Protein AF-A0A972I922-F1 (afdb_monomer)

pLDDT: mean 83.56, std 16.12, range [31.44, 97.81]

Structure (mmCIF, N/CA/C/O backbone):
data_AF-A0A972I922-F1
#
_entry.id   AF-A0A972I922-F1
#
loop_
_atom_site.group_PDB
_atom_site.id
_atom_site.type_symbol
_atom_site.label_atom_id
_atom_site.label_alt_id
_atom_site.label_comp_id
_atom_site.label_asym_id
_atom_site.label_entity_id
_atom_site.label_seq_id
_atom_site.pdbx_PDB_ins_code
_atom_site.Cartn_x
_atom_site.Cartn_y
_atom_site.Cartn_z
_atom_site.occupancy
_atom_site.B_iso_or_equiv
_atom_site.auth_seq_id
_atom_site.auth_comp_id
_atom_site.auth_asym_id
_atom_site.auth_atom_id
_atom_site.pdbx_PDB_model_num
ATOM 1 N N . MET A 1 1 ? -21.106 -51.913 -40.800 1.00 49.06 1 MET A N 1
ATOM 2 C CA . MET A 1 1 ? -20.457 -52.169 -39.498 1.00 49.06 1 MET A CA 1
ATOM 3 C C . MET A 1 1 ? -19.059 -51.584 -39.553 1.00 49.06 1 MET A C 1
ATOM 5 O O . MET A 1 1 ? -18.242 -52.205 -40.205 1.00 49.06 1 MET A O 1
ATOM 9 N N . THR A 1 2 ? -18.808 -50.426 -38.929 1.00 40.22 2 THR A N 1
ATOM 10 C CA . THR A 1 2 ? -17.513 -50.048 -38.319 1.00 40.22 2 THR A CA 1
ATOM 11 C C . THR A 1 2 ? -17.600 -48.638 -37.730 1.00 40.22 2 THR A C 1
ATOM 13 O O . THR A 1 2 ? -18.091 -47.699 -38.342 1.00 40.22 2 THR A O 1
ATOM 16 N N . ARG A 1 3 ? -17.179 -48.575 -36.470 1.00 46.72 3 ARG A N 1
ATOM 17 C CA . ARG A 1 3 ? -17.168 -47.480 -35.496 1.00 46.72 3 ARG A CA 1
ATOM 18 C C . ARG A 1 3 ? -16.481 -46.205 -36.012 1.00 46.72 3 ARG A C 1
ATOM 20 O O . ARG A 1 3 ? -15.362 -46.295 -36.503 1.00 46.72 3 ARG A O 1
ATOM 27 N N . VAL A 1 4 ? -17.068 -45.034 -35.754 1.00 37.31 4 VAL A N 1
ATOM 28 C CA . VAL A 1 4 ? -16.315 -43.772 -35.641 1.00 37.31 4 VAL A CA 1
ATOM 29 C C . VAL A 1 4 ? -16.629 -43.164 -34.279 1.00 37.31 4 VAL A C 1
ATOM 31 O O . VAL A 1 4 ? -17.780 -43.103 -33.852 1.00 37.31 4 VAL A O 1
ATOM 34 N N . TRP A 1 5 ? -15.558 -42.853 -33.564 1.00 42.41 5 TRP A N 1
ATOM 35 C CA . TRP A 1 5 ? -15.521 -42.490 -32.159 1.00 42.41 5 TRP A CA 1
ATOM 36 C C . TRP A 1 5 ? -16.123 -41.108 -31.886 1.00 42.41 5 TRP A C 1
ATOM 38 O O . TRP A 1 5 ? -15.845 -40.149 -32.603 1.00 42.41 5 TRP A O 1
ATOM 48 N N . LEU A 1 6 ? -16.879 -41.013 -30.787 1.00 43.22 6 LEU A N 1
ATOM 49 C CA . LEU A 1 6 ? -17.122 -39.759 -30.080 1.00 43.22 6 LEU A CA 1
ATOM 50 C C . LEU A 1 6 ? -15.776 -39.171 -29.636 1.00 43.22 6 LEU A C 1
ATOM 52 O O . LEU A 1 6 ? -15.062 -39.796 -28.855 1.00 43.22 6 LEU A O 1
ATOM 56 N N . LEU A 1 7 ? -15.482 -37.942 -30.050 1.00 39.81 7 LEU A N 1
ATOM 57 C CA . LEU A 1 7 ? -14.577 -37.064 -29.315 1.00 39.81 7 LEU A CA 1
ATOM 58 C C . LEU A 1 7 ? -15.396 -35.900 -28.768 1.00 39.81 7 LEU A C 1
ATOM 60 O O . LEU A 1 7 ? -15.641 -34.889 -29.420 1.00 39.81 7 LEU A O 1
ATOM 64 N N . LEU A 1 8 ? -15.848 -36.120 -27.538 1.00 40.97 8 LEU A N 1
ATOM 65 C CA . LEU A 1 8 ? -16.353 -35.119 -26.620 1.00 40.97 8 LEU A CA 1
ATOM 66 C C . LEU A 1 8 ? -15.170 -34.209 -26.245 1.00 40.97 8 LEU A C 1
ATOM 68 O O . LEU A 1 8 ? -14.417 -34.510 -25.322 1.00 40.97 8 LEU A O 1
ATOM 72 N N . ALA A 1 9 ? -14.964 -33.118 -26.982 1.00 42.00 9 ALA A N 1
ATOM 73 C CA . ALA A 1 9 ? -14.062 -32.060 -26.542 1.00 42.00 9 ALA A CA 1
ATOM 74 C C . ALA A 1 9 ? -14.765 -31.275 -25.427 1.00 42.00 9 ALA A C 1
ATOM 76 O O . ALA A 1 9 ? -15.485 -30.305 -25.661 1.00 42.00 9 ALA A O 1
ATOM 77 N N . LEU A 1 10 ? -14.592 -31.769 -24.202 1.00 39.22 10 LEU A N 1
ATOM 78 C CA . LEU A 1 10 ? -14.951 -31.105 -22.961 1.00 39.22 10 LEU A CA 1
ATOM 79 C C . LEU A 1 10 ? -14.126 -29.812 -22.860 1.00 39.22 10 LEU A C 1
ATOM 81 O O . LEU A 1 10 ? -12.988 -29.812 -22.395 1.00 39.22 10 LEU A O 1
ATOM 85 N N . LEU A 1 11 ? -14.692 -28.704 -23.334 1.00 39.66 11 LEU A N 1
ATOM 86 C CA . LEU A 1 11 ? -14.171 -27.357 -23.121 1.00 39.66 11 LEU A CA 1
ATOM 87 C C . LEU A 1 11 ? -14.430 -26.989 -21.653 1.00 39.66 11 LEU A C 1
ATOM 89 O O . LEU A 1 11 ? -15.368 -26.267 -21.320 1.00 39.66 11 LEU A O 1
ATOM 93 N N . VAL A 1 12 ? -13.610 -27.534 -20.752 1.00 39.25 12 VAL A N 1
ATOM 94 C CA . VAL A 1 12 ? -13.481 -27.012 -19.390 1.00 39.25 12 VAL A CA 1
ATOM 95 C C . VAL A 1 12 ? -12.816 -25.655 -19.541 1.00 39.25 12 VAL A C 1
ATOM 97 O O . VAL A 1 12 ? -11.594 -25.535 -19.598 1.00 39.25 12 VAL A O 1
ATOM 100 N N . SER A 1 13 ? -13.642 -24.622 -19.688 1.00 39.22 13 SER A N 1
ATOM 101 C CA . SER A 1 13 ? -13.200 -23.253 -19.493 1.00 39.22 13 SER A CA 1
ATOM 102 C C . SER A 1 13 ? -12.681 -23.179 -18.061 1.00 39.22 13 SER A C 1
ATOM 104 O O . SER A 1 13 ? -13.458 -23.188 -17.105 1.00 39.22 13 SER A O 1
ATOM 106 N N . LEU A 1 14 ? -11.355 -23.186 -17.905 1.00 35.78 14 LEU A N 1
ATOM 107 C CA . LEU A 1 14 ? -10.719 -22.733 -16.682 1.00 35.78 14 LEU A CA 1
ATOM 108 C C . LEU A 1 14 ? -11.074 -21.253 -16.549 1.00 35.78 14 LEU A C 1
ATOM 110 O O . LEU A 1 14 ? -10.328 -20.378 -16.988 1.00 35.78 14 LEU A O 1
ATOM 114 N N . PHE A 1 15 ? -12.209 -20.965 -15.917 1.00 32.91 15 PHE A N 1
ATOM 115 C CA . PHE A 1 15 ? -12.320 -19.743 -15.149 1.00 32.91 15 PHE A CA 1
ATOM 116 C C . PHE A 1 15 ? -11.207 -19.830 -14.111 1.00 32.91 15 PHE A C 1
ATOM 118 O O . PHE A 1 15 ? -11.349 -20.468 -13.070 1.00 32.91 15 PHE A O 1
ATOM 125 N N . ARG A 1 16 ? -10.054 -19.231 -14.426 1.00 32.38 16 ARG A N 1
ATOM 126 C CA . ARG A 1 16 ? -9.138 -18.773 -13.393 1.00 32.38 16 ARG A CA 1
ATOM 127 C C . ARG A 1 16 ? -9.968 -17.808 -12.563 1.00 32.38 16 ARG A C 1
ATOM 129 O O . ARG A 1 16 ? -10.152 -16.659 -12.952 1.00 32.38 16 ARG A O 1
ATOM 136 N N . THR A 1 17 ? -10.529 -18.300 -11.464 1.00 31.44 17 THR A N 1
ATOM 137 C CA . THR A 1 17 ? -10.954 -17.447 -10.368 1.00 31.44 17 THR A CA 1
ATOM 138 C C . THR A 1 17 ? -9.732 -16.616 -10.033 1.00 31.44 17 THR A C 1
ATOM 140 O O . THR A 1 17 ? -8.747 -17.143 -9.507 1.00 31.44 17 THR A O 1
ATOM 143 N N . ALA A 1 18 ? -9.760 -15.339 -10.425 1.00 39.50 18 ALA A N 1
ATOM 144 C CA . ALA A 1 18 ? -8.885 -14.351 -9.827 1.00 39.50 18 ALA A CA 1
ATOM 145 C C . ALA A 1 18 ? -8.9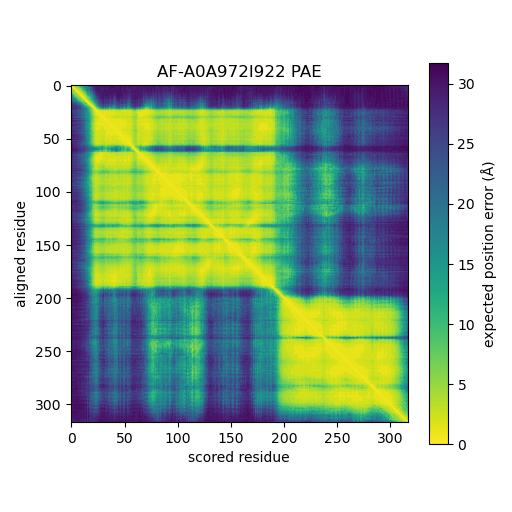61 -14.582 -8.311 1.00 39.50 18 ALA A C 1
ATOM 147 O O . ALA A 1 18 ? -10.062 -14.874 -7.819 1.00 39.50 18 ALA A O 1
ATOM 148 N N . PRO A 1 19 ? -7.828 -14.564 -7.586 1.00 38.09 19 PRO A N 1
ATOM 149 C CA . PRO A 1 19 ? -7.887 -14.666 -6.138 1.00 38.09 19 PRO A CA 1
ATOM 150 C C . PRO A 1 19 ? -8.916 -13.639 -5.685 1.00 38.09 19 PRO A C 1
ATOM 152 O O . PRO A 1 19 ? -8.829 -12.481 -6.094 1.00 38.09 19 PRO A O 1
ATOM 155 N N . ALA A 1 20 ? -9.943 -14.102 -4.966 1.00 39.78 20 ALA A N 1
ATOM 156 C CA . ALA A 1 20 ? -10.938 -13.215 -4.401 1.00 39.78 20 ALA A CA 1
ATOM 157 C C . ALA A 1 20 ? -10.150 -12.124 -3.676 1.00 39.78 20 ALA A C 1
ATOM 159 O O . ALA A 1 20 ? -9.397 -12.430 -2.747 1.00 39.78 20 ALA A O 1
ATOM 160 N N . GLU A 1 21 ? -10.247 -10.882 -4.167 1.00 52.59 21 GLU A N 1
ATOM 161 C CA . GLU A 1 21 ? -9.788 -9.722 -3.413 1.00 52.59 21 GLU A CA 1
ATOM 162 C C . GLU A 1 21 ? -10.305 -9.895 -1.987 1.00 52.59 21 GLU A C 1
ATOM 164 O O . GLU A 1 21 ? -11.378 -10.474 -1.791 1.00 52.59 21 GLU A O 1
ATOM 169 N N . ALA A 1 22 ? -9.545 -9.449 -0.990 1.00 54.22 22 ALA A N 1
ATOM 170 C CA . ALA A 1 22 ? -10.008 -9.451 0.388 1.00 54.22 22 ALA A CA 1
ATOM 171 C C . ALA A 1 22 ? -11.247 -8.540 0.495 1.00 54.22 22 ALA A C 1
ATOM 173 O O . ALA A 1 22 ? -11.158 -7.366 0.828 1.00 54.22 22 ALA A O 1
ATOM 174 N N . GLN A 1 23 ? -12.410 -9.070 0.131 1.00 67.25 23 GLN A N 1
ATOM 175 C CA . GLN A 1 23 ? -13.675 -8.370 0.096 1.00 67.25 23 GLN A CA 1
ATOM 176 C C . GLN A 1 23 ? -14.274 -8.536 1.477 1.00 67.25 23 GLN A C 1
ATOM 178 O O . GLN A 1 23 ? -14.848 -9.574 1.811 1.00 67.25 23 GLN A O 1
ATOM 183 N N . HIS A 1 24 ? -14.104 -7.510 2.305 1.00 84.25 24 HIS A N 1
ATOM 184 C CA . HIS A 1 24 ? -14.785 -7.478 3.587 1.00 84.25 24 HIS A CA 1
ATOM 185 C C . HIS A 1 24 ? -16.264 -7.194 3.354 1.00 84.25 24 HIS A C 1
ATOM 187 O O . HIS A 1 24 ? -16.622 -6.228 2.676 1.00 84.25 24 HIS A O 1
ATOM 193 N N . ILE A 1 25 ? -17.125 -8.028 3.931 1.00 87.75 25 ILE A N 1
ATOM 194 C CA . ILE A 1 25 ? -18.570 -7.828 3.890 1.00 87.75 25 ILE A CA 1
ATOM 195 C C . ILE A 1 25 ? -19.018 -7.330 5.254 1.00 87.75 25 ILE A C 1
ATOM 197 O O . ILE A 1 25 ? -18.876 -8.015 6.265 1.00 87.75 25 ILE A O 1
ATOM 201 N N . HIS A 1 26 ? -19.609 -6.148 5.262 1.00 89.81 26 HIS A N 1
ATOM 202 C CA . HIS A 1 26 ? -20.305 -5.610 6.411 1.00 89.81 26 HIS A CA 1
ATOM 203 C C . HIS A 1 26 ? -21.798 -5.938 6.303 1.00 89.81 26 HIS A C 1
ATOM 205 O O . HIS A 1 26 ? -22.413 -5.732 5.256 1.00 89.81 26 HIS A O 1
ATOM 211 N N . VAL A 1 27 ? -22.380 -6.472 7.374 1.00 90.94 27 VAL A N 1
ATOM 212 C CA . VAL A 1 27 ? -23.823 -6.708 7.464 1.00 90.94 27 VAL A CA 1
ATOM 213 C C . VAL A 1 27 ? -24.424 -5.535 8.219 1.00 90.94 27 VAL A C 1
ATOM 215 O O . VAL A 1 27 ? -24.086 -5.347 9.380 1.00 90.94 27 VAL A O 1
ATOM 218 N N . VAL A 1 28 ? -25.294 -4.776 7.555 1.00 91.50 28 VAL A N 1
ATOM 219 C CA . VAL A 1 28 ? -25.899 -3.562 8.114 1.00 91.50 28 VAL A CA 1
ATOM 220 C C . VAL A 1 28 ? -26.679 -3.902 9.382 1.00 91.50 28 VAL A C 1
ATOM 222 O O . VAL A 1 28 ? -27.559 -4.768 9.371 1.00 91.50 28 VAL A O 1
ATOM 225 N N . GLU A 1 29 ? -26.380 -3.203 10.466 1.00 91.88 29 GLU A N 1
ATOM 226 C CA . GLU A 1 29 ? -27.036 -3.316 11.762 1.00 91.88 29 GLU A CA 1
ATOM 227 C C . GLU A 1 29 ? -28.205 -2.314 11.900 1.00 91.88 29 GLU A C 1
ATOM 229 O O . GLU A 1 29 ? -28.301 -1.322 11.164 1.00 91.88 29 GLU A O 1
ATOM 234 N N . PRO A 1 30 ? -29.150 -2.550 12.832 1.00 93.50 30 PRO A N 1
ATOM 235 C CA . PRO A 1 30 ? -30.224 -1.603 13.116 1.00 93.50 30 PRO A CA 1
ATOM 236 C C . PRO A 1 30 ? -29.708 -0.196 13.453 1.00 93.50 30 PRO A C 1
ATOM 238 O O . PRO A 1 30 ? -28.957 -0.007 14.403 1.00 93.50 30 PRO A O 1
ATOM 241 N N . GLY A 1 31 ? -30.174 0.805 12.700 1.00 91.38 31 GLY A N 1
ATOM 242 C CA . GLY A 1 31 ? -29.844 2.219 12.924 1.00 91.38 31 GLY A CA 1
ATOM 243 C C . GLY A 1 31 ? -28.626 2.736 12.154 1.00 91.38 31 GLY A C 1
ATOM 244 O O . GLY A 1 31 ? -28.361 3.938 12.193 1.00 91.38 31 GLY A O 1
ATOM 245 N N . GLU A 1 32 ? -27.915 1.882 11.418 1.00 93.69 32 GLU A N 1
ATOM 246 C CA . GLU A 1 32 ? -26.791 2.318 10.596 1.00 93.69 32 GLU A CA 1
ATOM 247 C C . GLU A 1 32 ? -27.221 3.049 9.315 1.00 93.69 32 GLU A C 1
ATOM 249 O O . GLU A 1 32 ? -28.279 2.819 8.727 1.00 93.69 32 GLU A O 1
ATOM 254 N N . THR A 1 33 ? -26.345 3.942 8.859 1.00 93.00 33 THR A N 1
ATOM 255 C CA . THR A 1 33 ? -26.442 4.670 7.591 1.00 93.00 33 THR A CA 1
ATOM 256 C C . THR A 1 33 ? -25.153 4.470 6.795 1.00 93.00 33 THR A C 1
ATOM 258 O O . THR A 1 33 ? -24.116 4.130 7.362 1.00 93.00 33 THR A O 1
ATOM 261 N N . LEU A 1 34 ? -25.160 4.738 5.484 1.00 92.75 34 LEU A N 1
ATOM 262 C CA . LEU A 1 34 ? -23.914 4.695 4.706 1.00 92.75 34 LEU A CA 1
ATOM 263 C C . LEU A 1 34 ? -22.864 5.673 5.256 1.00 92.75 34 LEU A C 1
ATOM 265 O O . LEU A 1 34 ? -21.684 5.339 5.263 1.00 92.75 34 LEU A O 1
ATOM 269 N N . ALA A 1 35 ? -23.281 6.841 5.755 1.00 93.44 35 ALA A N 1
ATOM 270 C CA . ALA A 1 35 ? -22.402 7.805 6.414 1.00 93.44 35 ALA A CA 1
ATOM 271 C C . ALA A 1 35 ? -21.772 7.251 7.700 1.00 93.44 35 ALA A C 1
ATOM 273 O O . ALA A 1 35 ? -20.568 7.411 7.894 1.00 93.44 35 ALA A O 1
ATOM 274 N N . SER A 1 36 ? -22.543 6.581 8.565 1.00 95.19 36 SER A N 1
ATOM 275 C CA . SER A 1 36 ? -21.997 5.995 9.799 1.00 95.19 36 SER A CA 1
ATOM 276 C C . SER A 1 36 ? -21.076 4.811 9.508 1.00 95.19 36 SER A C 1
ATOM 278 O O . SER A 1 36 ? -20.024 4.697 10.127 1.00 95.19 36 SER A O 1
ATOM 280 N N . ILE A 1 37 ? -21.403 3.984 8.513 1.00 95.06 37 ILE A N 1
ATOM 281 C CA . ILE A 1 37 ? -20.546 2.875 8.067 1.00 95.06 37 ILE A CA 1
ATOM 282 C C . ILE A 1 37 ? -19.262 3.418 7.418 1.00 95.06 37 ILE A C 1
ATOM 284 O O . ILE A 1 37 ? -18.167 2.921 7.671 1.00 95.06 37 ILE A O 1
ATOM 288 N N . ALA A 1 38 ? -19.356 4.486 6.625 1.00 95.06 38 ALA A N 1
ATOM 289 C CA . ALA A 1 38 ? -18.193 5.164 6.059 1.00 95.06 38 ALA A CA 1
ATOM 290 C C . ALA A 1 38 ? -17.306 5.803 7.142 1.00 95.06 38 ALA A C 1
ATOM 292 O O . ALA A 1 38 ? -16.080 5.714 7.066 1.00 95.06 38 ALA A O 1
ATOM 293 N N . GLN A 1 39 ? -17.912 6.403 8.169 1.00 95.31 39 GLN A N 1
ATOM 294 C CA . GLN A 1 39 ? -17.203 6.902 9.345 1.00 95.31 39 GLN A CA 1
ATOM 295 C C . GLN A 1 39 ? -16.480 5.763 10.076 1.00 95.31 39 GLN A C 1
ATOM 297 O O . GLN A 1 39 ? -15.297 5.907 10.383 1.00 95.31 39 GLN A O 1
ATOM 302 N N . LEU A 1 40 ? -17.158 4.633 10.293 1.00 94.06 40 LEU A N 1
ATOM 303 C CA . LEU A 1 40 ? -16.601 3.444 10.934 1.00 94.06 40 LEU A CA 1
ATOM 304 C C . LEU A 1 40 ? -15.378 2.925 10.169 1.00 94.06 40 LEU A C 1
ATOM 306 O O . LEU A 1 40 ? -14.282 2.845 10.721 1.00 94.06 40 LEU A O 1
ATOM 310 N N . TYR A 1 41 ? -15.535 2.614 8.880 1.00 93.75 41 TYR A N 1
ATOM 311 C CA . TYR A 1 41 ? -14.472 1.968 8.111 1.00 93.75 41 TYR A CA 1
ATOM 312 C C . TYR A 1 41 ? -13.387 2.918 7.631 1.00 93.75 41 TYR A C 1
ATOM 314 O O . TYR A 1 41 ? -12.237 2.504 7.565 1.00 93.75 41 TYR A O 1
ATOM 322 N N . PHE A 1 42 ? -13.703 4.172 7.310 1.00 92.25 42 PHE A N 1
ATOM 323 C CA . PHE A 1 42 ? -12.764 5.082 6.643 1.00 92.25 42 PHE A CA 1
ATOM 324 C C . PHE A 1 42 ? -12.461 6.361 7.422 1.00 92.25 42 PHE A C 1
ATOM 326 O O . PHE A 1 42 ? -11.684 7.187 6.937 1.00 92.25 42 PHE A O 1
ATOM 333 N N . GLY A 1 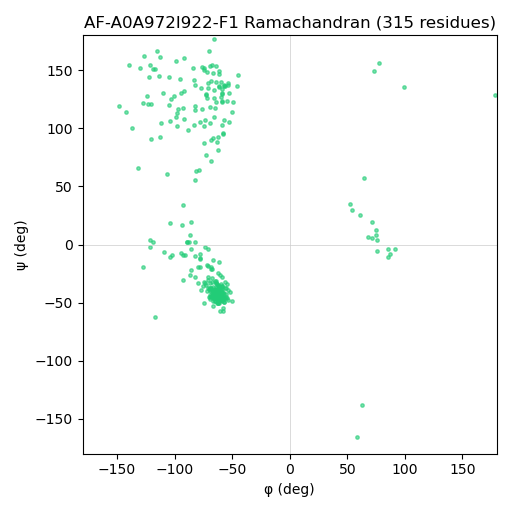43 ? -13.089 6.558 8.584 1.00 93.56 43 GLY A N 1
ATOM 334 C CA . GLY A 1 43 ? -12.902 7.745 9.417 1.00 93.56 43 GLY A CA 1
ATOM 335 C C . GLY A 1 43 ? -13.515 9.023 8.838 1.00 93.56 43 GLY A C 1
ATOM 336 O O . GLY A 1 43 ? -13.302 10.095 9.396 1.00 93.56 43 GLY A O 1
ATOM 337 N N . ASP A 1 44 ? -14.243 8.929 7.722 1.00 92.12 44 ASP A N 1
ATOM 338 C CA . ASP A 1 44 ? -14.803 10.074 7.005 1.00 92.12 44 ASP A CA 1
ATOM 339 C C . ASP A 1 44 ? -16.195 9.713 6.457 1.00 92.12 44 ASP A C 1
ATOM 341 O O . ASP A 1 44 ? -16.301 8.872 5.555 1.00 92.12 44 ASP A O 1
ATOM 345 N N . PRO A 1 45 ? -17.270 10.357 6.951 1.00 93.12 45 PRO A N 1
ATOM 346 C CA . PRO A 1 45 ? -18.631 10.032 6.551 1.00 93.12 45 PRO A CA 1
ATOM 347 C C . PRO A 1 45 ? -18.887 10.400 5.087 1.00 93.12 45 PRO A C 1
ATOM 349 O O . PRO A 1 45 ? -19.750 9.808 4.447 1.00 93.12 45 PRO A O 1
ATOM 352 N N . LYS A 1 46 ? -18.097 11.312 4.497 1.00 90.94 46 LYS A N 1
ATOM 353 C CA . LYS A 1 46 ? -18.219 11.694 3.081 1.00 90.94 46 LYS A CA 1
ATOM 354 C C . LYS A 1 46 ? -17.844 10.554 2.133 1.00 90.94 46 LYS A C 1
ATOM 356 O O . LYS A 1 46 ? -18.175 10.619 0.947 1.00 90.94 46 LYS A O 1
ATOM 361 N N . LYS A 1 47 ? -17.203 9.487 2.634 1.00 91.81 47 LYS A N 1
ATOM 362 C CA . LYS A 1 47 ? -16.937 8.269 1.855 1.00 91.81 47 LYS A CA 1
ATOM 363 C C . LYS A 1 47 ? -18.196 7.424 1.623 1.00 91.81 47 LYS A C 1
ATOM 365 O O . LYS A 1 47 ? -18.120 6.452 0.879 1.00 91.81 47 LYS A O 1
ATOM 370 N N . GLU A 1 48 ? -19.367 7.804 2.141 1.00 91.38 48 GLU A N 1
ATOM 371 C CA . GLU A 1 48 ? -20.627 7.093 1.871 1.00 91.38 48 GLU A CA 1
ATOM 372 C C . GLU A 1 48 ? -20.939 6.937 0.377 1.00 91.38 48 GLU A C 1
ATOM 374 O O . GLU A 1 48 ? -21.448 5.907 -0.063 1.00 91.38 48 GLU A O 1
ATOM 379 N N . ARG A 1 49 ? -20.566 7.931 -0.439 1.00 87.62 49 ARG A N 1
ATOM 380 C CA . ARG A 1 49 ? -20.758 7.883 -1.889 1.00 87.62 49 ARG A CA 1
ATOM 381 C C . ARG A 1 49 ? -19.938 6.765 -2.525 1.00 87.62 49 ARG A C 1
ATOM 383 O O . ARG A 1 49 ? -20.372 6.176 -3.508 1.00 87.62 49 ARG A O 1
ATOM 390 N N . ALA A 1 50 ? -18.763 6.478 -1.971 1.00 87.50 50 ALA A N 1
ATOM 391 C CA . ALA A 1 50 ? -17.928 5.371 -2.407 1.00 87.50 50 ALA A CA 1
ATOM 392 C C . ALA A 1 50 ? -18.633 4.036 -2.185 1.00 87.50 50 ALA A C 1
ATOM 394 O O . ALA A 1 50 ? -18.749 3.260 -3.125 1.00 87.50 50 ALA A O 1
ATOM 395 N N . LEU A 1 51 ? -19.147 3.826 -0.969 1.00 90.25 51 LEU A N 1
ATOM 396 C CA . LEU A 1 51 ? -19.890 2.621 -0.608 1.00 90.25 51 LEU A CA 1
ATOM 397 C C . LEU A 1 51 ? -21.111 2.443 -1.503 1.00 90.25 51 LEU A C 1
ATOM 399 O O . LEU A 1 51 ? -21.345 1.350 -2.008 1.00 90.25 51 LEU A O 1
ATOM 403 N N . ARG A 1 52 ? -21.846 3.531 -1.749 1.00 89.81 52 ARG A N 1
ATOM 404 C CA . ARG A 1 52 ? -23.020 3.534 -2.621 1.00 89.81 52 ARG A CA 1
ATOM 405 C C . ARG A 1 52 ? -22.692 3.046 -4.034 1.00 89.81 52 ARG A C 1
ATOM 407 O O . ARG A 1 52 ? -23.386 2.182 -4.557 1.00 89.81 52 ARG A O 1
ATOM 414 N N . LEU A 1 53 ? -21.641 3.605 -4.636 1.00 86.06 53 LEU A N 1
ATOM 415 C CA . LEU A 1 53 ? -21.226 3.279 -6.002 1.00 86.06 53 LEU A CA 1
ATOM 416 C C . LEU A 1 53 ? -20.708 1.846 -6.122 1.00 86.06 53 LEU A C 1
ATOM 418 O O . LEU A 1 53 ? -21.100 1.149 -7.052 1.00 86.06 53 LEU A O 1
ATOM 422 N N . GLU A 1 54 ? -19.874 1.411 -5.178 1.00 85.50 54 GLU A N 1
ATOM 423 C CA . GLU A 1 54 ? -19.291 0.067 -5.198 1.00 85.50 54 GLU A CA 1
ATOM 424 C C . GLU A 1 54 ? -20.363 -1.017 -5.062 1.00 85.50 54 GLU A C 1
ATOM 426 O O . GLU A 1 54 ? -20.364 -2.010 -5.780 1.00 85.50 54 GLU A O 1
ATOM 431 N N . ASN A 1 55 ? -21.340 -0.771 -4.188 1.00 87.06 55 ASN A N 1
ATOM 432 C CA . ASN A 1 55 ? -22.445 -1.689 -3.929 1.00 87.06 55 ASN A CA 1
ATOM 433 C C . ASN A 1 55 ? -23.626 -1.500 -4.890 1.00 87.06 55 ASN A C 1
ATOM 435 O O . ASN A 1 55 ? -24.685 -2.083 -4.672 1.00 87.06 55 ASN A O 1
ATOM 439 N N . GLN A 1 56 ? -23.469 -0.670 -5.930 1.00 85.62 56 GLN A N 1
ATOM 440 C CA . GLN A 1 56 ? -24.490 -0.401 -6.952 1.00 85.62 56 GLN A CA 1
ATOM 441 C C . GLN A 1 56 ? -25.851 0.017 -6.364 1.00 85.62 56 GLN A C 1
ATOM 443 O O . GLN A 1 56 ? -26.913 -0.289 -6.907 1.00 85.62 56 GLN A O 1
ATOM 448 N N . ILE A 1 57 ? -25.825 0.745 -5.248 1.00 84.31 57 ILE A N 1
ATOM 449 C CA . ILE A 1 57 ? -27.028 1.232 -4.575 1.00 84.31 57 ILE A CA 1
ATOM 450 C C . ILE A 1 57 ? -27.530 2.456 -5.353 1.00 84.31 57 ILE A C 1
ATOM 452 O O . ILE A 1 57 ? -26.923 3.527 -5.323 1.00 84.31 57 ILE A O 1
ATOM 456 N N . GLY A 1 58 ? -28.608 2.284 -6.118 1.00 71.81 58 GLY A N 1
ATOM 457 C CA . GLY A 1 58 ? -29.173 3.338 -6.964 1.00 71.81 58 GLY A CA 1
ATOM 458 C C . GLY A 1 58 ? -29.976 4.390 -6.190 1.00 71.81 58 GLY A C 1
ATOM 459 O O . GLY A 1 58 ? -30.582 4.081 -5.175 1.00 71.81 58 GLY A O 1
ATOM 460 N N . GLY A 1 59 ? -30.037 5.618 -6.718 1.00 61.75 59 GLY A N 1
ATOM 461 C CA . GLY A 1 59 ? -30.905 6.697 -6.221 1.00 61.75 59 GLY A CA 1
ATOM 462 C C . GLY A 1 59 ? -30.418 7.399 -4.946 1.00 61.75 59 GLY A C 1
ATOM 463 O O . GLY A 1 59 ? -29.652 6.849 -4.159 1.00 61.75 59 GLY A O 1
ATOM 464 N N . ASP A 1 60 ? -30.863 8.640 -4.736 1.00 59.19 60 ASP A N 1
ATOM 465 C CA . ASP A 1 60 ? -30.603 9.381 -3.489 1.00 59.19 60 ASP A CA 1
ATOM 466 C C . ASP A 1 60 ? -31.519 8.930 -2.332 1.00 59.19 60 ASP A C 1
ATOM 468 O O . ASP A 1 60 ? -31.262 9.256 -1.176 1.00 59.19 60 ASP A O 1
ATOM 472 N N . GLU A 1 61 ? -32.559 8.142 -2.631 1.00 55.88 61 GLU A N 1
ATOM 473 C CA . GLU A 1 61 ? -33.602 7.739 -1.676 1.00 55.88 61 GLU A CA 1
ATOM 474 C C . GLU A 1 61 ? -33.486 6.292 -1.172 1.00 55.88 61 GLU A C 1
ATOM 476 O O . GLU A 1 61 ? -34.175 5.926 -0.216 1.00 55.88 61 GLU A O 1
ATOM 481 N N . VAL A 1 62 ? -32.625 5.454 -1.765 1.00 63.31 62 VAL A N 1
ATOM 482 C CA . VAL A 1 62 ? -32.470 4.066 -1.303 1.00 63.31 62 VAL A CA 1
ATOM 483 C C . VAL A 1 62 ? -31.688 4.058 0.005 1.00 63.31 62 VAL A C 1
ATOM 485 O O . VAL A 1 62 ? -30.466 4.203 0.043 1.00 63.31 62 VAL A O 1
ATOM 488 N N . ARG A 1 63 ? -32.424 3.885 1.105 1.00 74.81 63 ARG A N 1
ATOM 489 C CA . ARG A 1 63 ? -31.853 3.639 2.428 1.00 74.81 63 ARG A CA 1
ATOM 490 C C . ARG A 1 63 ? -31.390 2.191 2.512 1.00 74.81 63 ARG A C 1
ATOM 492 O O . ARG A 1 63 ? -32.118 1.276 2.129 1.00 74.81 63 ARG A O 1
ATOM 499 N N . ILE A 1 64 ? -30.192 1.989 3.048 1.00 86.75 64 ILE A N 1
ATOM 500 C CA . ILE A 1 64 ? -29.756 0.658 3.469 1.00 86.75 64 ILE A CA 1
ATOM 501 C C . ILE A 1 64 ? -30.698 0.141 4.560 1.00 86.75 64 ILE A C 1
ATOM 503 O O . ILE A 1 64 ? -31.235 0.923 5.348 1.00 86.75 64 ILE A O 1
ATOM 507 N N . VAL A 1 65 ? -30.916 -1.171 4.588 1.00 88.62 65 VAL A N 1
ATOM 508 C CA . VAL A 1 65 ? -31.763 -1.824 5.592 1.00 88.62 65 VAL A CA 1
ATOM 509 C C . VAL A 1 65 ? -30.942 -2.813 6.411 1.00 88.62 65 VAL A C 1
ATOM 511 O O . VAL A 1 65 ? -29.987 -3.382 5.873 1.00 88.62 65 VAL A O 1
ATOM 514 N N . PRO A 1 66 ? -31.305 -3.058 7.682 1.00 91.19 66 PRO A N 1
ATOM 515 C CA . PRO A 1 66 ? -30.636 -4.066 8.493 1.00 91.19 66 PRO A CA 1
ATOM 516 C C . PRO A 1 66 ? -30.614 -5.433 7.800 1.00 91.19 66 PRO A C 1
ATOM 518 O O . PRO A 1 66 ? -31.593 -5.839 7.173 1.00 91.19 66 PRO A O 1
ATOM 521 N N . GLY A 1 67 ? -29.486 -6.133 7.889 1.00 86.69 67 GLY A N 1
ATOM 522 C CA . GLY A 1 67 ? -29.231 -7.402 7.206 1.00 86.69 67 GLY A CA 1
ATOM 523 C C . GLY A 1 67 ? -28.707 -7.269 5.771 1.00 86.69 67 GLY A C 1
ATOM 524 O O . GLY A 1 67 ? -28.241 -8.262 5.208 1.00 86.69 67 GLY A O 1
ATOM 525 N N . MET A 1 68 ? -28.726 -6.070 5.172 1.00 88.56 68 MET A N 1
ATOM 526 C CA . MET A 1 68 ? -28.097 -5.832 3.869 1.00 88.56 68 MET A CA 1
ATOM 527 C C . MET A 1 68 ? -26.588 -6.094 3.957 1.00 88.56 68 MET A C 1
ATOM 529 O O . MET A 1 68 ? -25.929 -5.686 4.908 1.00 88.56 68 MET A O 1
ATOM 533 N N . ARG A 1 69 ? -26.033 -6.781 2.957 1.00 88.56 69 A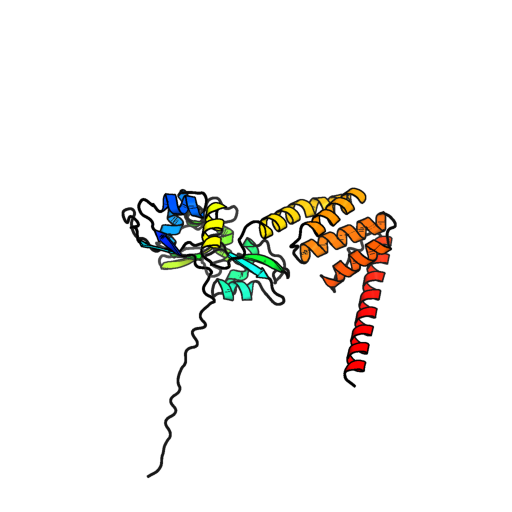RG A N 1
ATOM 534 C CA . ARG A 1 69 ? -24.603 -7.102 2.880 1.00 88.56 69 ARG A CA 1
ATOM 535 C C . ARG A 1 69 ? -23.916 -6.083 1.986 1.00 88.56 69 ARG A C 1
ATOM 537 O O . ARG A 1 69 ? -24.180 -6.055 0.789 1.00 88.56 69 ARG A O 1
ATOM 544 N N . LEU A 1 70 ? -23.050 -5.267 2.571 1.00 89.62 70 LEU A N 1
ATOM 545 C CA . LEU A 1 70 ? -22.259 -4.269 1.867 1.00 89.62 70 LEU A CA 1
ATOM 546 C C . LEU A 1 70 ? -20.827 -4.767 1.709 1.00 89.62 70 LEU A C 1
ATOM 548 O O . LEU A 1 70 ? -20.160 -5.083 2.693 1.00 89.62 70 LEU A O 1
ATOM 552 N N . GLN A 1 71 ? -20.340 -4.801 0.477 1.00 89.06 71 GLN A N 1
ATOM 553 C CA . GLN A 1 71 ? -18.917 -4.866 0.191 1.00 89.06 71 GLN A CA 1
ATOM 554 C C . GLN A 1 71 ? -18.266 -3.568 0.659 1.00 89.06 71 GLN A C 1
ATOM 556 O O . GLN A 1 71 ? -18.685 -2.466 0.289 1.00 89.06 71 GLN A O 1
ATOM 561 N N . ILE A 1 72 ? -17.238 -3.703 1.484 1.00 90.69 72 ILE A N 1
ATOM 562 C CA . ILE A 1 72 ? -16.409 -2.590 1.917 1.00 90.69 72 ILE A CA 1
ATOM 563 C C . ILE A 1 72 ? -15.164 -2.593 1.029 1.00 90.69 72 ILE A C 1
ATOM 565 O O . ILE A 1 72 ? -14.287 -3.428 1.240 1.00 90.69 72 ILE A O 1
ATOM 569 N N . PRO A 1 73 ? -15.072 -1.707 0.022 1.00 88.75 73 PRO A N 1
ATOM 570 C CA . PRO A 1 73 ? -13.846 -1.525 -0.742 1.00 88.75 73 PRO A CA 1
ATOM 571 C C . PRO A 1 73 ? -12.806 -0.809 0.116 1.00 88.75 73 PRO A C 1
ATOM 573 O O . PRO A 1 73 ? -13.059 0.279 0.634 1.00 88.75 73 PRO A O 1
ATOM 576 N N . PHE A 1 74 ? -11.619 -1.386 0.236 1.00 88.94 74 PHE A N 1
ATOM 577 C CA . PHE A 1 74 ? -10.477 -0.739 0.869 1.00 88.94 74 PHE A CA 1
ATOM 578 C C . PHE A 1 74 ? -9.203 -1.037 0.087 1.00 88.94 74 PHE A C 1
ATOM 580 O O . PHE A 1 74 ? -9.136 -2.021 -0.649 1.00 88.94 74 PHE A O 1
ATOM 587 N N . VAL A 1 75 ? -8.220 -0.142 0.201 1.00 88.31 75 VAL A N 1
ATOM 588 C CA . VAL A 1 75 ? -6.870 -0.386 -0.325 1.00 88.31 75 VAL A CA 1
ATOM 589 C C . VAL A 1 75 ? -6.347 -1.682 0.302 1.00 88.31 75 VAL A C 1
ATOM 591 O O . VAL A 1 75 ? -6.608 -1.978 1.461 1.00 88.31 75 VAL A O 1
ATOM 594 N N . THR A 1 76 ? -5.726 -2.532 -0.506 1.00 84.56 76 THR A N 1
ATOM 595 C CA . THR A 1 76 ? -5.112 -3.769 -0.020 1.00 84.56 76 THR A CA 1
ATOM 596 C C . THR A 1 76 ? -3.613 -3.703 -0.223 1.00 84.56 76 THR A C 1
ATOM 598 O O . THR A 1 76 ? -3.101 -2.852 -0.953 1.00 84.56 76 THR A O 1
ATOM 601 N N . PHE A 1 77 ? -2.899 -4.626 0.408 1.00 84.06 77 PHE A N 1
ATOM 602 C CA . PHE A 1 77 ? -1.461 -4.730 0.276 1.00 84.06 77 PHE A CA 1
ATOM 603 C C . PHE A 1 77 ? -1.034 -6.007 -0.425 1.00 84.06 77 PHE A C 1
ATOM 605 O O . PHE A 1 77 ? -1.609 -7.077 -0.227 1.00 84.06 77 PHE A O 1
ATOM 612 N N . HIS A 1 78 ? 0.037 -5.888 -1.202 1.00 85.50 78 HIS A N 1
ATOM 613 C CA . HIS A 1 78 ? 0.754 -7.015 -1.777 1.00 85.50 78 HIS A CA 1
ATOM 614 C C . HIS A 1 78 ? 2.234 -6.892 -1.438 1.00 85.50 78 HIS A C 1
ATOM 616 O O . HIS A 1 78 ? 2.875 -5.907 -1.802 1.00 85.50 78 HIS A O 1
ATOM 622 N N . LYS A 1 79 ? 2.784 -7.901 -0.761 1.00 84.88 79 LYS A N 1
ATOM 623 C CA . LYS A 1 79 ? 4.227 -7.999 -0.547 1.00 84.88 79 LYS A CA 1
ATOM 624 C C . LYS A 1 79 ? 4.883 -8.473 -1.841 1.00 84.88 79 LYS A C 1
ATOM 626 O O . LYS A 1 79 ? 4.612 -9.587 -2.285 1.00 84.88 79 LYS A O 1
ATOM 631 N N . ALA A 1 80 ? 5.725 -7.627 -2.422 1.00 89.00 80 ALA A N 1
ATOM 632 C CA . ALA A 1 80 ? 6.460 -7.916 -3.641 1.00 89.00 80 ALA A CA 1
ATOM 633 C C . ALA A 1 80 ? 7.338 -9.159 -3.450 1.00 89.00 80 ALA A C 1
ATOM 635 O O . ALA A 1 80 ? 8.157 -9.224 -2.528 1.00 89.00 80 ALA A O 1
ATOM 636 N N . ALA A 1 81 ? 7.141 -10.144 -4.315 1.00 86.19 81 ALA A N 1
ATOM 637 C CA . ALA A 1 81 ? 7.912 -11.373 -4.367 1.00 86.19 81 ALA A CA 1
ATOM 638 C C . ALA A 1 81 ? 8.991 -11.288 -5.462 1.00 86.19 81 ALA A C 1
ATOM 640 O O . ALA A 1 81 ? 8.833 -10.518 -6.416 1.00 86.19 81 ALA A O 1
ATOM 641 N N . PRO A 1 82 ? 10.065 -12.094 -5.371 1.00 85.75 82 PRO A N 1
ATOM 642 C CA . PRO A 1 82 ? 11.025 -12.228 -6.460 1.00 85.75 82 PRO A CA 1
ATOM 643 C C . PRO A 1 82 ? 10.326 -12.575 -7.781 1.00 85.75 82 PRO A C 1
ATOM 645 O O . PRO A 1 82 ? 9.499 -13.487 -7.838 1.00 85.75 82 PRO A O 1
ATOM 648 N N . GLY A 1 83 ? 10.652 -11.833 -8.841 1.00 87.38 83 GLY A N 1
ATOM 649 C CA . GLY A 1 83 ? 10.051 -11.993 -10.170 1.00 87.38 83 GLY A CA 1
ATOM 650 C C . GLY A 1 83 ? 8.736 -11.238 -10.403 1.00 87.38 83 GLY A C 1
ATOM 651 O O . GLY A 1 83 ? 8.244 -11.242 -11.534 1.00 87.38 83 GLY A O 1
ATOM 652 N N . ASP A 1 84 ? 8.181 -10.555 -9.396 1.00 93.69 84 ASP A N 1
ATOM 653 C CA . ASP A 1 84 ? 7.071 -9.629 -9.625 1.00 93.69 84 ASP A CA 1
ATOM 654 C C . ASP A 1 84 ? 7.507 -8.500 -10.573 1.00 93.69 84 ASP A C 1
ATOM 656 O O . ASP A 1 84 ? 8.558 -7.884 -10.418 1.00 93.69 84 ASP A O 1
ATOM 660 N N . THR A 1 85 ? 6.655 -8.179 -11.543 1.00 96.25 85 THR A N 1
ATOM 661 C CA . THR A 1 85 ? 6.774 -6.977 -12.386 1.00 96.25 85 THR A CA 1
ATOM 662 C C . THR A 1 85 ? 5.528 -6.117 -12.245 1.00 96.25 85 THR A C 1
ATOM 664 O O . THR A 1 85 ? 4.441 -6.641 -11.983 1.00 96.25 85 THR A O 1
ATOM 667 N N . TRP A 1 86 ? 5.631 -4.805 -12.482 1.00 96.12 86 TRP A N 1
ATOM 668 C CA . TRP A 1 86 ? 4.452 -3.929 -12.438 1.00 96.12 86 TRP A CA 1
ATOM 669 C C . TRP A 1 86 ? 3.346 -4.397 -13.395 1.00 96.12 86 TRP A C 1
ATOM 671 O O . TRP A 1 86 ? 2.173 -4.366 -13.026 1.00 96.12 86 TRP A O 1
ATOM 681 N N . ALA A 1 87 ? 3.726 -4.899 -14.574 1.00 96.50 87 ALA A N 1
ATOM 682 C CA . ALA A 1 87 ? 2.836 -5.502 -15.565 1.00 96.50 87 ALA A CA 1
ATOM 683 C C . ALA A 1 87 ? 2.130 -6.757 -15.039 1.00 96.50 87 ALA A C 1
ATOM 685 O O . ALA A 1 87 ? 0.903 -6.840 -15.092 1.00 96.50 87 ALA A O 1
ATOM 686 N N . SER A 1 88 ? 2.876 -7.707 -14.465 1.00 95.88 88 SER A N 1
ATOM 687 C CA . SER A 1 88 ? 2.289 -8.934 -13.908 1.00 95.88 88 SER A CA 1
ATOM 688 C C . SER A 1 88 ? 1.327 -8.647 -12.750 1.00 95.88 88 SER A C 1
ATOM 690 O O . SER A 1 88 ? 0.257 -9.251 -12.669 1.00 95.88 88 SER A O 1
ATOM 692 N N . LEU A 1 89 ? 1.656 -7.674 -11.895 1.00 94.88 89 LEU A N 1
ATOM 693 C CA . LEU A 1 89 ? 0.808 -7.264 -10.782 1.00 94.88 89 LEU A CA 1
ATOM 694 C C . LEU A 1 89 ? -0.430 -6.504 -11.267 1.00 94.88 89 LEU A C 1
ATOM 696 O O . LEU A 1 89 ? -1.529 -6.755 -10.779 1.00 94.88 89 LEU A O 1
ATOM 700 N N . ALA A 1 90 ? -0.294 -5.632 -12.265 1.00 95.25 90 ALA A N 1
ATOM 701 C CA . ALA A 1 90 ? -1.431 -4.959 -12.884 1.00 95.25 90 ALA A CA 1
ATOM 702 C C . ALA A 1 90 ? -2.375 -5.948 -13.587 1.00 95.25 90 ALA A C 1
ATOM 704 O O . ALA A 1 90 ? -3.592 -5.839 -13.446 1.00 95.25 90 ALA A O 1
ATOM 705 N N . ALA A 1 91 ? -1.841 -6.966 -14.263 1.00 94.50 91 ALA A N 1
ATOM 706 C CA . ALA A 1 91 ? -2.643 -8.051 -14.816 1.00 94.50 91 ALA A CA 1
ATOM 707 C C . ALA A 1 91 ? -3.350 -8.857 -13.713 1.00 94.50 91 ALA A C 1
ATOM 709 O O . ALA A 1 91 ? -4.542 -9.137 -13.826 1.00 94.50 91 ALA A O 1
ATOM 710 N N . LYS A 1 92 ? -2.645 -9.187 -12.624 1.00 92.06 92 LYS A N 1
ATOM 711 C CA . LYS A 1 92 ? -3.188 -9.941 -11.484 1.00 92.06 92 LYS A CA 1
ATOM 712 C C . LYS A 1 92 ? -4.335 -9.208 -10.786 1.00 92.06 92 LYS A C 1
ATOM 714 O O . LYS A 1 92 ? -5.362 -9.823 -10.524 1.00 92.06 92 LYS A O 1
ATOM 719 N N . PHE A 1 93 ? -4.150 -7.928 -10.467 1.00 90.38 93 PHE A N 1
ATOM 720 C CA . PHE A 1 93 ? -5.099 -7.165 -9.652 1.00 90.38 93 PHE A CA 1
ATOM 721 C C . PHE A 1 93 ? -6.139 -6.411 -10.475 1.00 90.38 93 PHE A C 1
ATOM 723 O O . PHE A 1 93 ? -7.260 -6.215 -10.025 1.00 90.38 93 PHE A O 1
ATOM 730 N N . TYR A 1 94 ? -5.790 -5.991 -11.688 1.00 90.25 94 TYR A N 1
ATOM 731 C CA . TYR A 1 94 ? -6.639 -5.128 -12.510 1.00 90.25 94 TYR A CA 1
ATOM 732 C C . TYR A 1 94 ? -7.000 -5.739 -13.860 1.00 90.25 94 TYR A C 1
ATOM 734 O O . TYR A 1 94 ? -7.626 -5.067 -14.681 1.00 90.25 94 TYR A O 1
ATOM 742 N N . GLY A 1 95 ? -6.597 -6.986 -14.116 1.00 90.06 95 GLY A N 1
ATOM 743 C CA . GLY A 1 95 ? -6.931 -7.723 -15.334 1.00 90.06 95 GLY A CA 1
ATOM 744 C C . GLY A 1 95 ? -6.286 -7.186 -16.614 1.00 90.06 95 GLY A C 1
ATOM 745 O O . GLY A 1 95 ? -6.634 -7.651 -17.694 1.00 90.06 95 GLY A O 1
ATOM 746 N N . ASP A 1 96 ? -5.386 -6.201 -16.528 1.00 92.31 96 ASP A N 1
ATOM 747 C CA . ASP A 1 96 ? -4.703 -5.617 -17.686 1.00 92.31 96 ASP A CA 1
ATOM 748 C C . ASP A 1 96 ? -3.299 -5.158 -17.292 1.00 92.31 96 ASP A C 1
ATOM 750 O O . ASP A 1 96 ? -3.132 -4.281 -16.440 1.00 92.31 96 ASP A O 1
ATOM 754 N N . GLU A 1 97 ? -2.292 -5.740 -17.939 1.00 96.00 97 GLU A N 1
ATOM 755 C CA . GLU A 1 97 ? -0.883 -5.400 -17.741 1.00 96.00 97 GLU A CA 1
ATOM 756 C C . GLU A 1 97 ? -0.586 -3.927 -18.035 1.00 96.00 97 GLU A C 1
ATOM 758 O O . GLU A 1 97 ? 0.282 -3.344 -17.399 1.00 96.00 97 GLU A O 1
ATOM 763 N N . ARG A 1 98 ? -1.353 -3.280 -18.924 1.00 96.00 98 ARG A N 1
ATOM 764 C CA . ARG A 1 98 ? -1.127 -1.880 -19.320 1.00 96.00 98 ARG A CA 1
ATOM 765 C C . ARG A 1 98 ? -1.471 -0.869 -18.222 1.00 96.00 98 ARG A C 1
ATOM 767 O O . ARG A 1 98 ? -1.325 0.336 -18.423 1.00 96.00 98 ARG A O 1
ATOM 774 N N . ARG A 1 99 ? -1.994 -1.334 -17.081 1.00 95.75 99 ARG A N 1
ATOM 775 C CA . ARG A 1 99 ? -2.230 -0.519 -15.876 1.00 95.75 99 ARG A CA 1
ATOM 776 C C . ARG A 1 99 ? -1.004 -0.461 -14.959 1.00 95.75 99 ARG A C 1
ATOM 778 O O . ARG A 1 99 ? -1.061 0.184 -13.909 1.00 95.75 99 ARG A O 1
ATOM 785 N N . ASP A 1 100 ? 0.099 -1.092 -15.353 1.00 96.25 100 ASP A N 1
ATOM 786 C CA . ASP A 1 100 ? 1.389 -1.114 -14.661 1.00 96.25 100 ASP A CA 1
ATOM 787 C C . ASP A 1 100 ? 1.892 0.276 -14.277 1.00 96.25 100 ASP A C 1
ATOM 789 O O . ASP A 1 100 ? 2.227 0.514 -13.117 1.00 96.25 100 ASP A O 1
ATOM 793 N N . ALA A 1 101 ? 1.875 1.227 -15.212 1.00 95.94 101 AL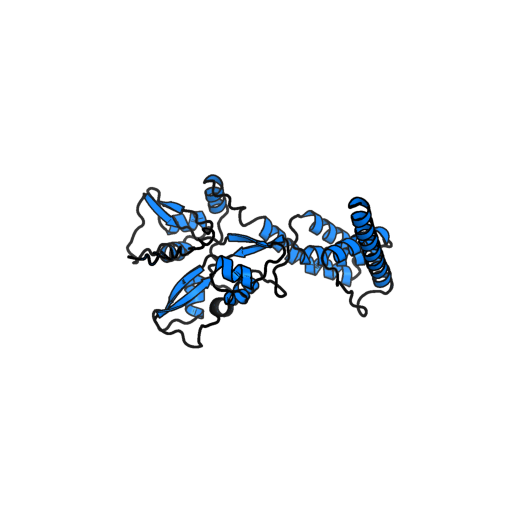A A N 1
ATOM 794 C CA . ALA A 1 101 ? 2.352 2.579 -14.977 1.00 95.94 101 ALA A CA 1
ATOM 795 C C . ALA A 1 101 ? 1.529 3.273 -13.884 1.00 95.94 101 ALA A C 1
ATOM 797 O O . ALA A 1 101 ? 2.069 4.029 -13.073 1.00 95.94 101 ALA A O 1
ATOM 798 N N . GLY A 1 102 ? 0.227 2.982 -13.824 1.00 95.00 102 GLY A N 1
ATOM 799 C CA . GLY A 1 102 ? -0.670 3.465 -12.783 1.00 95.00 102 GLY A CA 1
ATOM 800 C C . GLY A 1 102 ? -0.325 2.875 -11.421 1.00 95.00 102 GLY A C 1
ATOM 801 O O . GLY A 1 102 ? -0.110 3.625 -10.465 1.00 95.00 102 GLY A O 1
ATOM 802 N N . LEU A 1 103 ? -0.223 1.546 -11.335 1.00 94.69 103 LEU A N 1
ATOM 803 C CA . LEU A 1 103 ? 0.129 0.845 -10.097 1.00 94.69 103 LEU A CA 1
ATOM 804 C C . LEU A 1 103 ? 1.505 1.280 -9.570 1.00 94.69 103 LEU A C 1
ATOM 806 O O . LEU A 1 103 ? 1.654 1.594 -8.384 1.00 94.69 103 LEU A O 1
ATOM 810 N N . ARG A 1 104 ? 2.490 1.385 -10.465 1.00 95.12 104 ARG A N 1
ATOM 811 C CA . ARG A 1 104 ? 3.831 1.902 -10.180 1.00 95.12 104 ARG A CA 1
ATOM 812 C C . ARG A 1 104 ? 3.775 3.331 -9.655 1.00 95.12 104 ARG A C 1
ATOM 814 O O . ARG A 1 104 ? 4.397 3.632 -8.639 1.00 95.12 104 ARG A O 1
ATOM 821 N N . PHE A 1 105 ? 3.020 4.218 -10.307 1.00 93.06 105 PHE A N 1
ATOM 822 C CA . PHE A 1 105 ? 2.892 5.616 -9.889 1.00 93.06 105 PHE A CA 1
ATOM 823 C C . PHE A 1 105 ? 2.315 5.740 -8.476 1.00 93.06 105 PHE A C 1
ATOM 825 O O . PHE A 1 105 ? 2.847 6.480 -7.646 1.00 93.06 105 PHE A O 1
ATOM 832 N N . VAL A 1 106 ? 1.263 4.977 -8.177 1.00 91.38 106 VAL A N 1
ATOM 833 C CA . VAL A 1 106 ? 0.623 4.942 -6.855 1.00 91.38 106 VAL A CA 1
ATOM 834 C C . VAL A 1 106 ? 1.596 4.460 -5.767 1.00 91.38 106 VAL A C 1
ATOM 836 O O . VAL A 1 106 ? 1.589 4.978 -4.646 1.00 91.38 106 VAL A O 1
ATOM 839 N N . ASN A 1 107 ? 2.483 3.527 -6.112 1.00 89.50 107 ASN A N 1
ATOM 840 C CA . ASN A 1 107 ? 3.517 3.004 -5.221 1.00 89.50 107 ASN A CA 1
ATOM 841 C C . ASN A 1 107 ? 4.837 3.781 -5.250 1.00 89.50 107 ASN A C 1
ATOM 843 O O . ASN A 1 107 ? 5.763 3.418 -4.533 1.00 89.50 107 ASN A O 1
ATOM 847 N N . ARG A 1 108 ? 4.932 4.868 -6.031 1.00 88.38 108 ARG A N 1
ATOM 848 C CA . ARG A 1 108 ? 6.179 5.630 -6.254 1.00 88.38 108 ARG A CA 1
ATOM 849 C C . ARG A 1 108 ? 7.339 4.741 -6.733 1.00 88.38 108 ARG A C 1
ATOM 851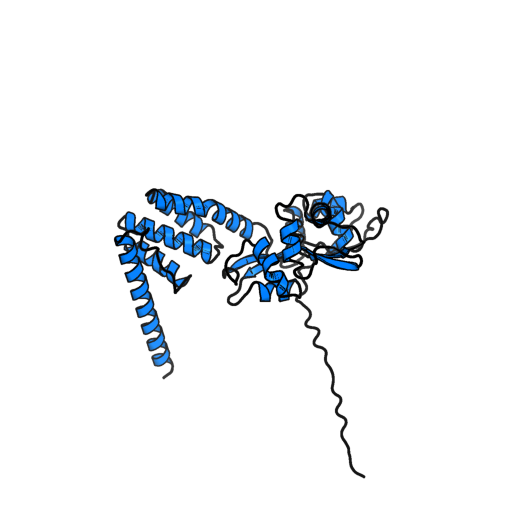 O O . ARG A 1 108 ? 8.503 5.035 -6.461 1.00 88.38 108 ARG A O 1
ATOM 858 N N . GLY A 1 109 ? 7.005 3.668 -7.444 1.00 84.75 109 GLY A N 1
ATOM 859 C CA . GLY A 1 109 ? 7.944 2.654 -7.896 1.00 84.75 109 GLY A CA 1
ATOM 860 C C . GLY A 1 109 ? 8.943 3.178 -8.925 1.00 84.75 109 GLY A C 1
ATOM 861 O O . GLY A 1 109 ? 8.636 4.045 -9.756 1.00 84.75 109 GLY A O 1
ATOM 862 N N . ARG A 1 110 ? 10.152 2.623 -8.890 1.00 80.50 110 ARG A N 1
ATOM 863 C CA . ARG A 1 110 ? 11.237 2.880 -9.847 1.00 80.50 110 ARG A CA 1
ATOM 864 C C . ARG A 1 110 ? 11.507 1.611 -10.655 1.00 80.50 110 ARG A C 1
ATOM 866 O O . ARG A 1 110 ? 11.081 0.544 -10.245 1.00 80.50 110 ARG A O 1
ATOM 873 N N . GLY A 1 111 ? 12.174 1.751 -11.801 1.00 85.88 111 GLY A N 1
ATOM 874 C CA . GLY A 1 111 ? 12.461 0.618 -12.689 1.00 85.88 111 GLY A CA 1
ATOM 875 C C . GLY A 1 111 ? 11.214 -0.132 -13.171 1.00 85.88 111 GLY A C 1
ATOM 876 O O . GLY A 1 111 ? 10.089 0.360 -13.057 1.00 85.88 111 GLY A O 1
ATOM 877 N N . ASP A 1 112 ? 11.432 -1.323 -13.715 1.00 82.12 112 ASP A N 1
ATOM 878 C CA . ASP A 1 112 ? 10.385 -2.127 -14.359 1.00 82.12 112 ASP A CA 1
ATOM 879 C C . ASP A 1 112 ? 9.742 -3.159 -13.410 1.00 82.12 112 ASP A C 1
ATOM 881 O O . ASP A 1 112 ? 8.705 -3.748 -13.727 1.00 82.12 112 ASP A O 1
ATOM 885 N N . ALA A 1 113 ? 10.288 -3.304 -12.200 1.00 90.44 113 ALA A N 1
ATOM 886 C CA . ALA A 1 113 ? 9.786 -4.173 -11.140 1.00 90.44 113 ALA A CA 1
ATOM 887 C C . ALA A 1 113 ? 9.668 -3.416 -9.803 1.00 90.44 113 ALA A C 1
ATOM 889 O O . ALA A 1 113 ? 10.389 -2.436 -9.590 1.00 90.44 113 ALA A O 1
ATOM 890 N N . PRO A 1 114 ? 8.743 -3.812 -8.911 1.00 90.50 114 PRO A N 1
ATOM 891 C CA . PRO A 1 114 ? 8.789 -3.398 -7.516 1.00 90.50 114 PRO A CA 1
ATOM 892 C C . PRO A 1 114 ? 10.036 -3.947 -6.823 1.00 90.50 114 PRO A C 1
ATOM 894 O O . PRO A 1 114 ? 10.548 -5.004 -7.180 1.00 90.50 114 PRO A O 1
ATOM 897 N N . ASP A 1 115 ? 10.486 -3.243 -5.790 1.00 84.06 115 ASP A N 1
ATOM 898 C CA . ASP A 1 115 ? 11.586 -3.723 -4.961 1.00 84.06 115 ASP A CA 1
ATOM 899 C C . ASP A 1 115 ? 11.151 -4.988 -4.222 1.00 84.06 115 ASP A C 1
ATOM 901 O O . ASP A 1 115 ? 10.070 -5.020 -3.630 1.00 84.06 115 ASP A O 1
ATOM 905 N N . GLU A 1 116 ? 11.989 -6.022 -4.230 1.00 83.38 116 GLU A N 1
ATOM 906 C CA . GLU A 1 116 ? 11.675 -7.271 -3.538 1.00 83.38 116 GLU A CA 1
ATOM 907 C C . GLU A 1 116 ? 11.397 -7.019 -2.049 1.00 83.38 116 GLU A C 1
ATOM 909 O O . GLU A 1 116 ? 12.064 -6.218 -1.383 1.00 83.38 116 GLU A O 1
ATOM 914 N N . GLY A 1 117 ? 10.353 -7.667 -1.532 1.00 80.56 117 GLY A N 1
ATOM 915 C CA . GLY A 1 117 ? 9.878 -7.493 -0.163 1.00 80.56 117 GLY A CA 1
ATOM 916 C C . GLY A 1 117 ? 9.101 -6.199 0.100 1.00 80.56 117 GLY A C 1
ATOM 917 O O . GLY A 1 117 ? 8.553 -6.067 1.195 1.00 80.56 117 GLY A O 1
ATOM 918 N N . ALA A 1 118 ? 9.005 -5.272 -0.864 1.00 81.00 118 ALA A N 1
ATOM 919 C CA . ALA A 1 118 ? 8.235 -4.043 -0.700 1.00 81.00 118 ALA A CA 1
ATOM 920 C C . ALA A 1 118 ? 6.744 -4.325 -0.531 1.00 81.00 118 ALA A C 1
ATOM 922 O O . ALA A 1 118 ? 6.167 -5.154 -1.230 1.00 81.00 118 ALA A O 1
ATOM 923 N N . GLU A 1 119 ? 6.097 -3.587 0.364 1.00 82.31 119 GLU A N 1
ATOM 924 C CA . GLU A 1 119 ? 4.655 -3.687 0.543 1.00 82.31 119 GLU A CA 1
ATOM 925 C C . GLU A 1 119 ? 3.951 -2.659 -0.347 1.00 82.31 119 GLU A C 1
ATOM 927 O O . GLU A 1 119 ? 4.010 -1.440 -0.149 1.00 82.31 119 GLU A O 1
ATOM 932 N N . LEU A 1 120 ? 3.310 -3.163 -1.392 1.00 88.44 120 LEU A N 1
ATOM 933 C CA . LEU A 1 120 ? 2.671 -2.362 -2.419 1.00 88.44 120 LEU A CA 1
ATOM 934 C C . LEU A 1 120 ? 1.214 -2.126 -2.048 1.00 88.44 120 LEU A C 1
ATOM 936 O O . LEU A 1 120 ? 0.491 -3.079 -1.774 1.00 88.44 120 LEU A O 1
ATOM 940 N N . ILE A 1 121 ? 0.756 -0.876 -2.130 1.00 88.94 121 ILE A N 1
ATOM 941 C CA . ILE A 1 121 ? -0.681 -0.608 -2.151 1.00 88.94 121 ILE A CA 1
ATOM 942 C C . ILE A 1 121 ? -1.272 -1.050 -3.472 1.00 88.94 121 ILE A C 1
ATOM 944 O O . ILE A 1 121 ? -0.784 -0.702 -4.550 1.00 88.94 121 ILE A O 1
ATOM 948 N N . VAL A 1 122 ? -2.395 -1.729 -3.357 1.00 90.88 122 VAL A N 1
ATOM 949 C CA . VAL A 1 122 ? -3.268 -2.143 -4.437 1.00 90.88 122 VAL A CA 1
ATOM 950 C C . VAL A 1 122 ? -4.626 -1.502 -4.153 1.00 90.88 122 VAL A C 1
ATOM 952 O O . VAL A 1 122 ? -5.438 -2.043 -3.399 1.00 90.88 122 VAL A O 1
ATOM 955 N N . PRO A 1 123 ? -4.872 -0.291 -4.684 1.00 90.81 123 PRO A N 1
ATOM 956 C CA . PRO A 1 123 ? -6.174 0.348 -4.553 1.00 90.81 123 PRO A CA 1
ATOM 957 C C . PRO A 1 123 ? -7.281 -0.501 -5.177 1.00 90.81 123 PRO A C 1
ATOM 959 O O . PRO A 1 123 ? -7.062 -0.995 -6.288 1.00 90.81 123 PRO A O 1
ATOM 962 N N . PRO A 1 124 ? -8.467 -0.589 -4.546 1.00 90.44 124 PRO A N 1
ATOM 963 C CA . PRO A 1 124 ? -9.633 -1.161 -5.187 1.00 90.44 124 PRO A CA 1
ATOM 964 C C . PRO A 1 124 ? -10.047 -0.233 -6.321 1.00 90.44 124 PRO A C 1
ATOM 966 O O . PRO A 1 124 ? -9.756 0.973 -6.319 1.00 90.44 124 PRO A O 1
ATOM 969 N N . ALA A 1 125 ? -10.718 -0.789 -7.313 1.00 88.44 125 ALA A N 1
ATOM 970 C CA . ALA A 1 125 ? -11.010 -0.066 -8.529 1.00 88.44 125 ALA A CA 1
ATOM 971 C C . ALA A 1 125 ? -12.499 0.045 -8.787 1.00 88.44 125 ALA A C 1
ATOM 973 O O . ALA A 1 125 ? -13.181 -0.945 -9.023 1.00 88.44 125 ALA A O 1
ATOM 974 N N . LEU A 1 126 ? -12.966 1.286 -8.874 1.00 89.44 126 LEU A N 1
ATOM 975 C CA . LEU A 1 126 ? -14.310 1.555 -9.345 1.00 89.44 126 LEU A CA 1
ATOM 976 C C . LEU A 1 126 ? -14.311 1.547 -10.877 1.00 89.44 126 LEU A C 1
ATOM 978 O O . LEU A 1 126 ? -13.662 2.389 -11.508 1.00 89.44 126 LEU A O 1
ATOM 982 N N . LEU A 1 127 ? -15.082 0.641 -11.476 1.00 89.25 127 LEU A N 1
ATOM 983 C CA . LEU A 1 127 ? -15.385 0.676 -12.904 1.00 89.25 127 LEU A CA 1
ATOM 984 C C . LEU A 1 127 ? -16.549 1.643 -13.159 1.00 89.25 127 LEU A C 1
ATOM 986 O O . LEU A 1 127 ? -17.711 1.330 -12.913 1.00 89.25 127 LEU A O 1
ATOM 990 N N . TYR A 1 128 ? -16.235 2.835 -13.658 1.00 89.75 128 TYR A N 1
ATOM 991 C CA . TYR A 1 128 ? -17.211 3.879 -13.951 1.00 89.75 128 TYR A CA 1
ATOM 992 C C . TYR A 1 128 ? -17.548 3.925 -15.441 1.00 89.75 128 TYR A C 1
ATOM 994 O O . TYR A 1 128 ? -16.659 4.062 -16.277 1.00 89.75 128 TYR A O 1
ATOM 1002 N N . VAL A 1 129 ? -18.833 3.880 -15.789 1.00 90.44 129 VAL A N 1
ATOM 1003 C CA . VAL A 1 129 ? -19.290 4.060 -17.174 1.00 90.44 129 VAL A CA 1
ATOM 1004 C C . VAL A 1 129 ? -19.613 5.533 -17.411 1.00 90.44 129 VAL A C 1
ATOM 1006 O O . VAL A 1 129 ? -20.515 6.086 -16.775 1.00 90.44 129 VAL A O 1
ATOM 1009 N N . ALA A 1 130 ? -18.889 6.167 -18.335 1.00 91.56 130 ALA A N 1
ATOM 1010 C CA . ALA A 1 130 ? -19.084 7.569 -18.686 1.00 91.56 130 ALA A CA 1
ATOM 1011 C C . ALA A 1 130 ? -20.516 7.847 -19.176 1.00 91.56 130 ALA A C 1
ATOM 1013 O O . ALA A 1 130 ? -21.052 7.122 -20.014 1.00 91.56 130 ALA A O 1
ATOM 1014 N N . GLN A 1 131 ? -21.139 8.913 -18.682 1.00 88.06 131 GLN A N 1
ATOM 1015 C CA . GLN A 1 131 ? -22.490 9.336 -19.057 1.00 88.06 131 GLN A CA 1
ATOM 1016 C C . GLN A 1 131 ? -22.490 10.358 -20.206 1.00 88.06 131 GLN A C 1
ATOM 1018 O O . GLN A 1 131 ? -23.539 10.618 -20.794 1.00 88.06 131 GLN A O 1
ATOM 1023 N N . GLY A 1 132 ? -21.321 10.877 -20.586 1.00 78.00 132 GLY A N 1
ATOM 1024 C CA . GLY A 1 132 ? -21.151 11.921 -21.589 1.00 78.00 132 GLY A CA 1
ATOM 1025 C C . GLY A 1 132 ? -20.964 13.284 -20.921 1.00 78.00 132 GLY A C 1
ATOM 1026 O O . GLY A 1 132 ? -21.683 13.643 -19.991 1.00 78.00 132 GLY A O 1
ATOM 1027 N N . ASN A 1 133 ? -19.997 14.065 -21.413 1.00 76.94 133 ASN A N 1
ATOM 1028 C CA . ASN A 1 133 ? -19.561 15.360 -20.860 1.00 76.94 133 ASN A CA 1
ATOM 1029 C C . ASN A 1 133 ? -18.774 15.292 -19.534 1.00 76.94 133 ASN A C 1
ATOM 1031 O O . ASN A 1 133 ? -18.644 16.303 -18.834 1.00 76.94 133 ASN A O 1
ATOM 1035 N N . GLU A 1 134 ? -18.201 14.144 -19.166 1.00 84.31 134 GLU A N 1
ATOM 1036 C CA . GLU A 1 134 ? -17.218 14.092 -18.085 1.00 84.31 134 GLU A CA 1
ATOM 1037 C C . GLU A 1 134 ? -15.875 14.713 -18.483 1.00 84.31 134 GLU A C 1
ATOM 1039 O O . GLU A 1 134 ? -15.406 14.620 -19.616 1.00 84.31 134 GLU A O 1
ATOM 1044 N N . SER A 1 135 ? -15.201 15.292 -17.491 1.00 90.12 135 SER A N 1
ATOM 1045 C CA . SER A 1 135 ? -13.774 15.586 -17.564 1.00 90.12 135 SER A CA 1
ATOM 1046 C C . SER A 1 135 ? -13.038 14.782 -16.501 1.00 90.12 135 SER A C 1
ATOM 1048 O O . SER A 1 135 ? -13.579 14.527 -15.421 1.00 90.12 135 SER A O 1
ATOM 1050 N N . LEU A 1 136 ? -11.770 14.444 -16.757 1.00 91.06 136 LEU A N 1
ATOM 1051 C CA . LEU A 1 136 ? -10.919 13.798 -15.752 1.00 91.06 136 LEU A CA 1
ATOM 1052 C C . LEU A 1 136 ? -10.888 14.605 -14.447 1.00 91.06 136 LEU A C 1
ATOM 1054 O O . LEU A 1 136 ? -10.982 14.032 -13.373 1.00 91.06 136 LEU A O 1
ATOM 1058 N N . GLY A 1 137 ? -10.851 15.939 -14.521 1.00 91.31 137 GLY A N 1
ATOM 1059 C CA . GLY A 1 137 ? -10.897 16.797 -13.333 1.00 91.31 137 GLY A CA 1
ATOM 1060 C C . GLY A 1 137 ? -12.211 16.704 -12.544 1.00 91.31 137 GLY A C 1
ATOM 1061 O O . GLY A 1 137 ? -12.204 16.853 -11.322 1.00 91.31 137 GLY A O 1
ATOM 1062 N N . LYS A 1 138 ? -13.348 16.448 -13.206 1.00 90.75 138 LYS A N 1
ATOM 1063 C CA . LYS A 1 138 ? -14.617 16.153 -12.522 1.00 90.75 138 LYS A CA 1
ATOM 1064 C C . LYS A 1 138 ? -14.551 14.784 -11.842 1.00 90.75 138 LYS A C 1
ATOM 1066 O O . LYS A 1 138 ? -14.886 14.699 -10.666 1.00 90.75 138 LYS A O 1
ATOM 1071 N N . LEU A 1 139 ? -14.064 13.756 -12.539 1.00 91.38 139 LEU A N 1
ATOM 1072 C CA . LEU A 1 139 ? -13.925 12.400 -11.992 1.00 91.38 139 LEU A CA 1
ATOM 1073 C C . LEU A 1 139 ? -12.972 12.352 -10.790 1.00 91.38 139 LEU A C 1
ATOM 1075 O O . LEU A 1 139 ? -13.311 11.756 -9.774 1.00 91.38 139 LEU A O 1
ATOM 1079 N N . VAL A 1 140 ? -11.836 13.054 -10.854 1.00 92.19 140 VAL A N 1
ATOM 1080 C CA . VAL A 1 140 ? -10.890 13.183 -9.733 1.00 92.19 140 VAL A CA 1
ATOM 1081 C C . VAL A 1 140 ? -11.581 13.775 -8.512 1.00 92.19 140 VAL A C 1
ATOM 1083 O O . VAL A 1 140 ? -11.599 13.137 -7.469 1.00 92.19 140 VAL A O 1
ATOM 1086 N N . ARG A 1 141 ? -12.230 14.940 -8.640 1.00 89.69 141 ARG A N 1
ATOM 1087 C CA . ARG A 1 141 ? -12.938 15.564 -7.507 1.00 89.69 141 ARG A CA 1
ATOM 1088 C C . ARG A 1 141 ? -14.026 14.664 -6.931 1.00 89.69 141 ARG A C 1
ATOM 1090 O O . ARG A 1 141 ? -14.264 14.672 -5.731 1.00 89.69 141 ARG A O 1
ATOM 1097 N N . MET A 1 142 ? -14.694 13.911 -7.799 1.00 87.06 142 MET A N 1
ATOM 1098 C CA . MET A 1 142 ? -15.800 13.041 -7.430 1.00 87.06 142 MET A CA 1
ATOM 1099 C C . MET A 1 142 ? -15.368 11.754 -6.724 1.00 87.06 142 MET A C 1
ATOM 1101 O O . MET A 1 142 ? -16.116 11.290 -5.865 1.00 87.06 142 MET A O 1
ATOM 1105 N N . HIS A 1 143 ? -14.230 11.170 -7.101 1.00 88.38 143 HIS A N 1
ATOM 1106 C CA . HIS A 1 143 ? -13.869 9.809 -6.687 1.00 88.38 143 HIS A CA 1
ATOM 1107 C C . HIS A 1 143 ? -12.488 9.685 -6.042 1.00 88.38 143 HIS A C 1
ATOM 1109 O O . HIS A 1 143 ? -12.252 8.711 -5.346 1.00 88.38 143 HIS A O 1
ATOM 1115 N N . LEU A 1 144 ? -11.590 10.647 -6.253 1.00 87.62 144 LEU A N 1
ATOM 1116 C CA . LEU A 1 144 ? -10.222 10.662 -5.717 1.00 87.62 144 LEU A CA 1
ATOM 1117 C C . LEU A 1 144 ? -9.967 11.868 -4.788 1.00 87.62 144 LEU A C 1
ATOM 1119 O O . LEU A 1 144 ? -8.847 12.086 -4.326 1.00 87.62 144 LEU A O 1
ATOM 1123 N N . GLY A 1 145 ? -10.987 12.697 -4.541 1.00 82.00 145 GLY A N 1
ATOM 1124 C CA . GLY A 1 145 ? -10.879 13.921 -3.747 1.00 82.00 145 GLY A CA 1
ATOM 1125 C C . GLY A 1 145 ? -9.926 14.955 -4.363 1.00 82.00 145 GLY A C 1
ATOM 1126 O O . GLY A 1 145 ? -9.914 15.181 -5.573 1.00 82.00 145 GLY A O 1
ATOM 1127 N N . ASN A 1 146 ? -9.110 15.596 -3.521 1.00 78.12 146 ASN A N 1
ATOM 1128 C CA . ASN A 1 146 ? -8.145 16.632 -3.923 1.00 78.12 146 ASN A CA 1
ATOM 1129 C C . ASN A 1 146 ? -6.747 16.064 -4.224 1.00 78.12 146 ASN A C 1
ATOM 1131 O O . ASN A 1 146 ? -5.727 16.698 -3.942 1.00 78.12 146 ASN A O 1
ATOM 1135 N N . GLN A 1 147 ? -6.672 14.852 -4.774 1.00 81.31 147 GLN A N 1
ATOM 1136 C CA . GLN A 1 147 ? -5.397 14.205 -5.051 1.00 81.31 147 GLN A CA 1
ATOM 1137 C C . GLN A 1 147 ? -4.593 14.976 -6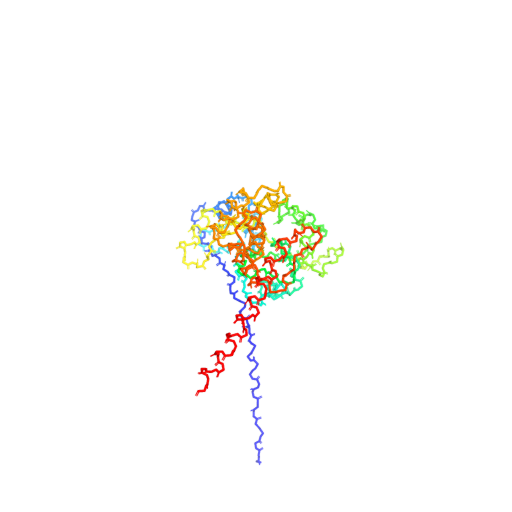.109 1.00 81.31 147 GLN A C 1
ATOM 1139 O O . GLN A 1 147 ? -4.976 15.077 -7.281 1.00 81.31 147 GLN A O 1
ATOM 1144 N N . LYS A 1 148 ? -3.417 15.476 -5.710 1.00 84.38 148 LYS A N 1
ATOM 1145 C CA . LYS A 1 148 ? -2.438 16.051 -6.642 1.00 84.38 148 LYS A CA 1
ATOM 1146 C C . LYS A 1 148 ? -2.041 14.998 -7.678 1.00 84.38 148 LYS A C 1
ATOM 1148 O O . LYS A 1 148 ? -1.714 13.869 -7.329 1.00 84.38 148 LYS A O 1
ATOM 1153 N N . GLY A 1 149 ? -2.083 15.372 -8.954 1.00 90.75 149 GLY A N 1
ATOM 1154 C CA . GLY A 1 149 ? -1.803 14.450 -10.056 1.00 90.75 149 GLY A CA 1
ATOM 1155 C C . GLY A 1 149 ? -2.922 13.444 -10.348 1.00 90.75 149 GLY A C 1
ATOM 1156 O O . GLY A 1 149 ? -2.724 12.581 -11.194 1.00 90.75 149 GLY A O 1
ATOM 1157 N N . GLY A 1 150 ? -4.106 13.557 -9.731 1.00 92.56 150 GLY A N 1
ATOM 1158 C CA . GLY A 1 150 ? -5.203 12.598 -9.927 1.00 92.56 150 GLY A CA 1
ATOM 1159 C C . GLY A 1 150 ? -5.620 12.413 -11.393 1.00 92.56 150 GLY A C 1
ATOM 1160 O O . GLY A 1 150 ? -5.888 11.299 -11.825 1.00 92.56 150 GLY A O 1
ATOM 1161 N N . ALA A 1 151 ? -5.613 13.476 -12.205 1.00 93.81 151 ALA A N 1
ATOM 1162 C CA . ALA A 1 151 ? -5.950 13.362 -13.628 1.00 93.81 151 ALA A CA 1
ATOM 1163 C C . ALA A 1 151 ? -4.879 12.592 -14.422 1.00 93.81 151 ALA A C 1
ATOM 1165 O O . ALA A 1 151 ? -5.207 11.884 -15.371 1.00 93.81 151 ALA A O 1
ATOM 1166 N N . TYR A 1 152 ? -3.610 12.724 -14.026 1.00 94.88 152 TYR A N 1
ATOM 1167 C CA . TYR A 1 152 ? -2.512 11.949 -14.595 1.00 94.88 152 TYR A CA 1
ATOM 1168 C C . TYR A 1 152 ? -2.621 10.481 -14.173 1.00 94.88 152 TYR A C 1
ATOM 1170 O O . TYR A 1 152 ? -2.591 9.604 -15.027 1.00 94.88 152 TYR A O 1
ATOM 1178 N N . LEU A 1 153 ? -2.885 10.226 -12.889 1.00 95.19 153 LEU A N 1
ATOM 1179 C CA . LEU A 1 153 ? -3.157 8.890 -12.363 1.00 95.19 153 LEU A CA 1
ATOM 1180 C C . LEU A 1 153 ? -4.294 8.187 -13.124 1.00 95.19 153 LEU A C 1
ATOM 1182 O O . LEU A 1 153 ? -4.126 7.047 -13.550 1.00 95.19 153 LEU A O 1
ATOM 1186 N N . LEU A 1 154 ? -5.421 8.871 -13.357 1.00 94.94 154 LEU A N 1
ATOM 1187 C CA . LEU A 1 154 ? -6.523 8.305 -14.142 1.00 94.94 154 LEU A CA 1
ATOM 1188 C C . LEU A 1 154 ? -6.089 7.922 -15.559 1.00 94.94 154 LEU A C 1
ATOM 1190 O O . LEU A 1 154 ? -6.521 6.889 -16.053 1.00 94.94 154 LEU A O 1
ATOM 1194 N N . ARG A 1 155 ? -5.227 8.706 -16.216 1.00 95.44 155 ARG A N 1
ATOM 1195 C CA . ARG A 1 155 ? -4.703 8.337 -17.543 1.00 95.44 155 ARG A CA 1
ATOM 1196 C C . ARG A 1 155 ? -3.831 7.088 -17.488 1.00 95.44 155 ARG A C 1
ATOM 1198 O O . ARG A 1 155 ? -3.969 6.236 -18.352 1.00 95.44 155 ARG A O 1
ATOM 1205 N N . LEU A 1 156 ? -2.979 6.959 -16.473 1.00 96.12 156 LEU A N 1
ATOM 1206 C CA . LEU A 1 156 ? -2.105 5.793 -16.330 1.00 96.12 156 LEU A CA 1
ATOM 1207 C C . LEU A 1 156 ? -2.885 4.488 -16.107 1.00 96.12 156 LEU A C 1
ATOM 1209 O O . LEU A 1 156 ? -2.473 3.442 -16.586 1.00 96.12 156 LEU A O 1
ATOM 1213 N N . PHE A 1 157 ? -4.030 4.549 -15.426 1.00 95.94 157 PHE A N 1
ATOM 1214 C CA . PHE A 1 157 ? -4.928 3.397 -15.260 1.00 95.94 157 PHE A CA 1
ATOM 1215 C C . PHE A 1 157 ? -5.868 3.157 -16.452 1.00 95.94 157 PHE A C 1
ATOM 1217 O O . PHE A 1 157 ? -6.543 2.126 -16.513 1.00 95.94 157 PHE A O 1
ATOM 1224 N N . ASN A 1 158 ? -5.927 4.100 -17.395 1.00 95.44 158 ASN A N 1
ATOM 1225 C CA . ASN A 1 158 ? -6.767 4.033 -18.587 1.00 95.44 158 ASN A CA 1
ATOM 1226 C C . ASN A 1 158 ? -5.938 4.379 -19.835 1.00 95.44 158 ASN A C 1
ATOM 1228 O O . ASN A 1 158 ? -6.181 5.408 -20.470 1.00 95.44 158 ASN A O 1
ATOM 1232 N N . PRO A 1 159 ? -4.953 3.539 -20.199 1.00 92.94 159 PRO A N 1
ATOM 1233 C CA . PRO A 1 159 ? -4.002 3.829 -21.277 1.00 92.94 159 PRO A CA 1
ATOM 1234 C C . PRO A 1 159 ? -4.670 3.978 -22.652 1.00 92.94 159 PRO A C 1
ATOM 1236 O O . PRO A 1 159 ? -4.148 4.665 -23.526 1.00 92.94 159 PRO A O 1
ATOM 1239 N N . THR A 1 160 ? -5.844 3.374 -22.844 1.00 91.19 160 THR A N 1
ATOM 1240 C CA . THR A 1 160 ? -6.645 3.472 -24.073 1.00 91.19 160 THR A CA 1
ATOM 1241 C C . THR A 1 160 ? -7.566 4.694 -24.107 1.00 91.19 160 THR A C 1
ATOM 1243 O O . THR A 1 160 ? -8.234 4.930 -25.114 1.00 91.19 160 THR A O 1
ATOM 1246 N N . LEU A 1 161 ? -7.621 5.488 -23.032 1.00 91.56 161 LEU A N 1
ATOM 1247 C CA . LEU A 1 161 ? -8.521 6.630 -22.944 1.00 91.56 161 LEU A CA 1
ATOM 1248 C C . LEU A 1 161 ? -8.084 7.743 -23.900 1.00 91.56 161 LEU A C 1
ATOM 1250 O O . LEU A 1 161 ? -7.007 8.334 -23.771 1.00 91.56 161 LEU A O 1
ATOM 1254 N N . GLY A 1 162 ? -8.967 8.065 -24.842 1.00 87.00 162 GLY A N 1
ATOM 1255 C CA . GLY A 1 162 ? -8.774 9.159 -25.782 1.00 87.00 162 GLY A CA 1
ATOM 1256 C C . GLY A 1 162 ? -8.764 10.540 -25.118 1.00 87.00 162 GLY A C 1
ATOM 1257 O O . GLY A 1 162 ? -8.981 10.719 -23.918 1.00 87.00 162 GLY A O 1
ATOM 1258 N N . LYS A 1 163 ? -8.527 11.582 -25.926 1.00 85.50 163 LYS A N 1
ATOM 1259 C CA . LYS A 1 163 ? -8.614 12.978 -25.453 1.00 85.50 163 LYS A CA 1
ATOM 1260 C C . LYS A 1 163 ? -10.035 13.366 -25.031 1.00 85.50 163 LYS A C 1
ATOM 1262 O O . LYS A 1 163 ? -10.188 14.207 -24.148 1.00 85.50 163 LYS A O 1
ATOM 1267 N N . ARG A 1 164 ? -11.047 12.786 -25.679 1.00 87.25 164 ARG A N 1
ATOM 1268 C CA . ARG A 1 164 ? -12.468 12.954 -25.362 1.00 87.25 164 ARG A CA 1
ATOM 1269 C C . ARG A 1 164 ? -12.971 11.690 -24.672 1.00 87.25 164 ARG A C 1
ATOM 1271 O O . ARG A 1 164 ? -12.520 10.599 -25.002 1.00 87.25 164 ARG A O 1
ATOM 1278 N N . ILE A 1 165 ? -13.872 11.872 -23.711 1.00 90.69 165 ILE A N 1
ATOM 1279 C CA . ILE A 1 165 ? -14.535 10.784 -22.996 1.00 90.69 165 ILE A CA 1
ATOM 1280 C C . ILE A 1 165 ? -15.948 10.685 -23.561 1.00 90.69 165 ILE A C 1
ATOM 1282 O O . ILE A 1 165 ? -16.783 11.553 -23.297 1.00 90.69 165 ILE A O 1
ATOM 1286 N N . ASP A 1 166 ? -16.190 9.657 -24.366 1.00 90.06 166 ASP A N 1
ATOM 1287 C CA . ASP A 1 166 ? -17.498 9.425 -24.967 1.00 90.06 166 ASP A CA 1
ATOM 1288 C C . ASP A 1 166 ? -18.409 8.675 -23.992 1.00 90.06 166 ASP A C 1
ATOM 1290 O O . ASP A 1 166 ? -17.950 7.908 -23.138 1.00 90.06 166 ASP A O 1
ATOM 1294 N N . ARG A 1 167 ? -19.722 8.887 -24.116 1.00 93.19 167 ARG A N 1
ATOM 1295 C CA . ARG A 1 167 ? -20.716 8.157 -23.323 1.00 93.19 167 ARG A CA 1
ATOM 1296 C C . ARG A 1 167 ? -20.558 6.649 -23.542 1.00 93.19 167 ARG A C 1
ATOM 1298 O O . ARG A 1 167 ? -20.392 6.201 -24.669 1.00 93.19 167 ARG A O 1
ATOM 1305 N N . GLY A 1 168 ? -20.636 5.875 -22.466 1.00 91.50 168 GLY A N 1
ATOM 1306 C CA . GLY A 1 168 ? -20.433 4.428 -22.477 1.00 91.50 168 GLY A CA 1
ATOM 1307 C C . GLY A 1 168 ? -18.974 3.999 -22.312 1.00 91.50 168 GLY A C 1
ATOM 1308 O O . GLY A 1 168 ? -18.731 2.814 -22.106 1.00 91.50 168 GLY A O 1
ATOM 1309 N N . THR A 1 169 ? -18.008 4.926 -22.343 1.00 92.25 169 THR A N 1
ATOM 1310 C CA . THR A 1 169 ? -16.595 4.586 -22.123 1.00 92.25 169 THR A CA 1
ATOM 1311 C C . THR A 1 169 ? -16.397 4.054 -20.699 1.00 92.25 169 THR A C 1
ATOM 1313 O O . THR A 1 169 ? -16.717 4.777 -19.747 1.00 92.25 169 THR A O 1
ATOM 1316 N N . PRO A 1 170 ? -15.865 2.832 -20.518 1.00 91.12 170 PRO A N 1
ATOM 1317 C CA . PRO A 1 170 ? -15.481 2.340 -19.205 1.00 91.12 170 PRO A CA 1
ATOM 1318 C C . PRO A 1 170 ? -14.212 3.054 -18.736 1.00 91.12 170 PRO A C 1
ATOM 1320 O O . PRO A 1 170 ? -13.217 3.128 -19.456 1.00 91.12 170 PRO A O 1
ATOM 1323 N N . ILE A 1 171 ? -14.247 3.577 -17.516 1.00 92.69 171 ILE A N 1
ATOM 1324 C CA . ILE A 1 171 ? -13.139 4.276 -16.875 1.00 92.69 171 ILE A CA 1
ATOM 1325 C C . ILE A 1 171 ? -12.830 3.576 -15.564 1.00 92.69 171 ILE A C 1
ATOM 1327 O O . ILE A 1 171 ? -13.658 3.496 -14.660 1.00 92.69 171 ILE A O 1
ATOM 1331 N N . PHE A 1 172 ? -11.600 3.108 -15.458 1.00 94.00 172 PHE A N 1
ATOM 1332 C CA . PHE A 1 172 ? -11.040 2.494 -14.276 1.00 94.00 172 PHE A CA 1
ATOM 1333 C C . PHE A 1 172 ? -10.557 3.573 -13.305 1.00 94.00 172 PHE A C 1
ATOM 1335 O O . PHE A 1 172 ? -9.645 4.343 -13.621 1.00 94.00 172 PHE A O 1
ATOM 1342 N N . ILE A 1 173 ? -11.170 3.665 -12.129 1.00 93.62 173 ILE A N 1
ATOM 1343 C CA . ILE A 1 173 ? -10.849 4.684 -11.129 1.00 93.62 173 ILE A CA 1
ATOM 1344 C C . ILE A 1 173 ? -10.188 4.003 -9.918 1.00 93.62 173 ILE A C 1
ATOM 1346 O O . ILE A 1 173 ? -10.897 3.387 -9.121 1.00 93.62 173 ILE A O 1
ATOM 1350 N N . PRO A 1 174 ? -8.856 4.118 -9.740 1.00 93.62 174 PRO A N 1
ATOM 1351 C CA . PRO A 1 174 ? -8.138 3.511 -8.618 1.00 93.62 174 PRO A CA 1
ATOM 1352 C C . PRO A 1 174 ? -8.418 4.282 -7.322 1.00 93.62 174 PRO A C 1
ATOM 1354 O O . PRO A 1 174 ? -7.915 5.390 -7.125 1.00 93.62 174 PRO A O 1
ATOM 1357 N N . ARG A 1 175 ? -9.214 3.711 -6.421 1.00 91.62 175 ARG A N 1
ATOM 1358 C CA . ARG A 1 175 ? -9.710 4.349 -5.193 1.00 91.62 175 ARG A CA 1
ATOM 1359 C C . ARG A 1 175 ? -8.665 4.376 -4.075 1.00 91.62 175 ARG A C 1
ATOM 1361 O O . ARG A 1 175 ? -8.826 3.789 -3.009 1.00 91.62 175 ARG A O 1
ATOM 1368 N N . VAL A 1 176 ? -7.577 5.106 -4.318 1.00 88.69 176 VAL A N 1
ATOM 1369 C CA . VAL A 1 176 ? -6.464 5.319 -3.370 1.00 88.69 176 VAL A CA 1
ATOM 1370 C C . VAL A 1 176 ? -6.882 6.032 -2.074 1.00 88.69 176 VAL A C 1
ATOM 1372 O O . VAL A 1 176 ? -6.119 6.064 -1.108 1.00 88.69 176 VAL A O 1
ATOM 1375 N N . ASP A 1 177 ? -8.067 6.646 -2.068 1.00 87.31 177 ASP A N 1
ATOM 1376 C CA . ASP A 1 177 ? -8.662 7.368 -0.946 1.00 87.31 177 ASP A CA 1
ATOM 1377 C C . ASP A 1 177 ? -9.312 6.439 0.096 1.00 87.31 177 ASP A C 1
ATOM 1379 O O . ASP A 1 177 ? -9.509 6.848 1.245 1.00 87.31 177 ASP A O 1
ATOM 1383 N N . LEU A 1 178 ? -9.620 5.191 -0.270 1.00 90.25 178 LEU A N 1
ATOM 1384 C CA . LEU A 1 178 ? -10.334 4.216 0.564 1.00 90.25 178 LEU A CA 1
ATOM 1385 C C . LEU A 1 178 ? -9.423 3.484 1.553 1.00 90.25 178 LEU A C 1
ATOM 1387 O O . LEU A 1 178 ? -9.355 2.260 1.593 1.00 90.25 178 LEU A O 1
ATOM 1391 N N . ARG A 1 179 ? -8.711 4.254 2.372 1.00 88.75 179 ARG A N 1
ATOM 1392 C CA . ARG A 1 179 ? -7.904 3.720 3.473 1.00 88.75 179 ARG A CA 1
ATOM 1393 C C . ARG A 1 179 ? -8.766 3.449 4.693 1.00 88.75 179 ARG A C 1
ATOM 1395 O O . ARG A 1 179 ? -9.586 4.296 5.063 1.00 88.75 179 ARG A O 1
ATOM 1402 N N . LEU A 1 180 ? -8.529 2.309 5.333 1.00 90.00 180 LEU A N 1
ATOM 1403 C CA . LEU A 1 180 ? -9.214 1.948 6.568 1.00 90.00 180 LEU A CA 1
ATOM 1404 C C . LEU A 1 180 ? -8.798 2.860 7.731 1.00 90.00 180 LEU A C 1
ATOM 1406 O O . LEU A 1 180 ? -7.618 3.177 7.900 1.00 90.00 180 LEU A O 1
ATOM 1410 N N . SER A 1 181 ? -9.763 3.230 8.568 1.00 90.50 181 SER A N 1
ATOM 1411 C CA . SER A 1 181 ? -9.541 3.835 9.882 1.00 90.50 181 SER A CA 1
ATOM 1412 C C . SER A 1 181 ? -8.965 2.797 10.857 1.00 90.50 181 SER A C 1
ATOM 1414 O O . SER A 1 181 ? -9.004 1.594 10.594 1.00 90.50 181 SER A O 1
ATOM 1416 N N . ALA A 1 182 ? -8.450 3.239 12.009 1.00 85.69 182 ALA A N 1
ATOM 1417 C CA . ALA A 1 182 ? -8.002 2.315 13.055 1.00 85.69 182 ALA A CA 1
ATOM 1418 C C . ALA A 1 182 ? -9.131 1.372 13.516 1.00 85.69 182 ALA A C 1
ATOM 1420 O O . ALA A 1 182 ? -8.913 0.173 13.676 1.00 85.69 182 ALA A O 1
ATOM 1421 N N . GLU A 1 183 ? -10.348 1.902 13.653 1.00 89.19 183 GLU A N 1
ATOM 1422 C CA . GLU A 1 183 ? -11.529 1.128 14.039 1.00 89.19 183 GLU A CA 1
ATOM 1423 C C . GLU A 1 183 ? -11.953 0.140 12.941 1.00 89.19 183 GLU A C 1
ATOM 1425 O O . GLU A 1 183 ? -12.185 -1.038 13.216 1.00 89.19 183 GLU A O 1
ATOM 1430 N N . GLY A 1 184 ? -11.972 0.581 11.680 1.00 89.38 184 GLY A N 1
ATOM 1431 C CA . GLY A 1 184 ? -12.267 -0.262 10.523 1.00 89.38 184 GLY A CA 1
ATOM 1432 C C . GLY A 1 184 ? -11.282 -1.422 10.378 1.00 89.38 184 GLY A C 1
ATOM 1433 O O . GLY A 1 184 ? -11.696 -2.552 10.124 1.00 89.38 184 GLY A O 1
ATOM 1434 N N . ARG A 1 185 ? -9.987 -1.176 10.616 1.00 86.38 185 ARG A N 1
ATOM 1435 C CA . ARG A 1 185 ? -8.963 -2.234 10.647 1.00 86.38 185 ARG A CA 1
ATOM 1436 C C . ARG A 1 185 ? -9.234 -3.251 11.754 1.00 86.38 185 ARG A C 1
ATOM 1438 O O . ARG A 1 185 ? -9.226 -4.447 11.481 1.00 86.38 185 ARG A O 1
ATOM 1445 N N . ALA A 1 186 ? -9.522 -2.789 12.972 1.00 84.38 186 ALA A N 1
ATOM 1446 C CA . ALA A 1 186 ? -9.818 -3.671 14.101 1.00 84.38 186 ALA A CA 1
ATOM 1447 C C . ALA A 1 186 ? -11.055 -4.552 13.844 1.00 84.38 186 ALA A C 1
ATOM 1449 O O . ALA A 1 186 ? -11.047 -5.739 14.168 1.00 84.38 186 ALA A O 1
ATOM 1450 N N . ARG A 1 187 ? -12.092 -3.996 13.204 1.00 86.31 187 ARG A N 1
ATOM 1451 C CA . ARG A 1 187 ? -13.308 -4.721 12.792 1.00 86.31 187 ARG A CA 1
ATOM 1452 C C . ARG A 1 187 ? -13.026 -5.828 11.779 1.00 86.31 187 ARG A C 1
ATOM 1454 O O . ARG A 1 187 ? -13.591 -6.912 11.881 1.00 86.31 187 ARG A O 1
ATOM 1461 N N . ILE A 1 188 ? -12.183 -5.555 10.787 1.00 82.81 188 ILE A N 1
ATOM 1462 C CA . ILE A 1 188 ? -11.831 -6.551 9.768 1.00 82.81 188 ILE A CA 1
ATOM 1463 C C . ILE A 1 188 ? -10.973 -7.651 10.396 1.00 82.81 188 ILE A C 1
ATOM 1465 O O . ILE A 1 188 ? -11.265 -8.830 10.202 1.00 82.81 188 ILE A O 1
ATOM 1469 N N . ALA A 1 189 ? -9.996 -7.283 11.228 1.00 77.00 189 AL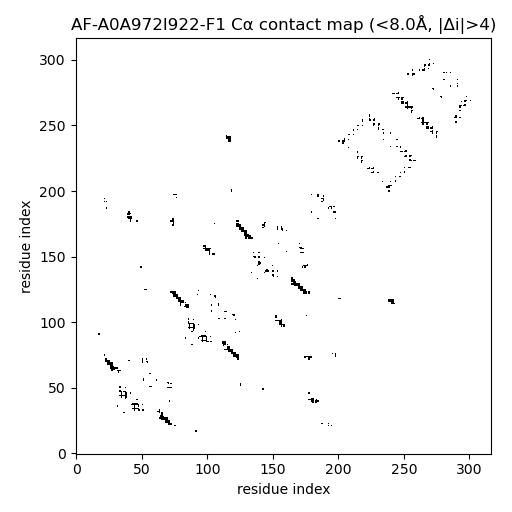A A N 1
ATOM 1470 C CA . ALA A 1 189 ? -9.138 -8.235 11.927 1.00 77.00 189 ALA A CA 1
ATOM 1471 C C . ALA A 1 189 ? -9.928 -9.185 12.848 1.00 77.00 189 ALA A C 1
ATOM 1473 O O . ALA A 1 189 ? -9.665 -10.387 12.865 1.00 77.00 189 ALA A O 1
ATOM 1474 N N . SER A 1 190 ? -10.936 -8.685 13.573 1.00 73.50 190 SER A N 1
ATOM 1475 C CA . SER A 1 190 ? -11.763 -9.520 14.457 1.00 73.50 190 SER A CA 1
ATOM 1476 C C . SER A 1 190 ? -12.718 -10.461 13.713 1.00 73.50 190 SER A C 1
ATOM 1478 O O . SER A 1 190 ? -13.179 -11.442 14.292 1.00 73.50 190 SER A O 1
ATOM 1480 N N . SER A 1 191 ? -12.986 -10.208 12.428 1.00 66.38 191 SER A N 1
ATOM 1481 C CA . SER A 1 191 ? -13.850 -11.046 11.585 1.00 66.38 191 SER A CA 1
ATOM 1482 C C . SER A 1 191 ? -13.154 -12.279 10.984 1.00 66.38 191 SER A C 1
ATOM 1484 O O . SER A 1 191 ? -13.774 -13.021 10.226 1.00 66.38 191 SER A O 1
ATOM 1486 N N . GLY A 1 192 ? -11.874 -12.518 11.303 1.00 53.56 192 GLY A N 1
ATOM 1487 C CA . GLY A 1 192 ? -11.118 -13.678 10.811 1.00 53.56 192 GLY A CA 1
ATOM 1488 C C . GLY A 1 192 ? -10.671 -13.576 9.347 1.00 53.56 192 GLY A C 1
ATOM 1489 O O . GLY A 1 192 ? -10.052 -14.505 8.831 1.00 53.56 192 GLY A O 1
ATOM 1490 N N . SER A 1 193 ? -10.931 -12.446 8.681 1.00 52.03 193 SER A N 1
ATOM 1491 C CA . SER A 1 193 ? -10.304 -12.120 7.400 1.00 52.03 193 SER A CA 1
ATOM 1492 C C . SER A 1 193 ? -8.827 -11.833 7.655 1.00 52.03 193 SER A C 1
ATOM 1494 O O . SER A 1 193 ? -8.484 -10.788 8.205 1.00 52.03 193 SER A O 1
ATOM 1496 N N . ALA A 1 194 ? -7.953 -12.775 7.294 1.00 43.28 194 ALA A N 1
ATOM 1497 C CA . ALA A 1 194 ? -6.502 -12.647 7.396 1.00 43.28 194 ALA A CA 1
ATOM 1498 C C . ALA A 1 194 ? -5.978 -11.591 6.404 1.00 43.28 194 ALA A C 1
ATOM 1500 O O . ALA A 1 194 ? -5.372 -11.906 5.385 1.00 43.28 194 ALA A O 1
ATOM 1501 N N . VAL A 1 195 ? -6.246 -10.319 6.687 1.00 49.47 195 VAL A N 1
ATOM 1502 C CA . VAL A 1 195 ? -5.588 -9.187 6.044 1.00 49.47 195 VAL A CA 1
ATOM 1503 C C . VAL A 1 195 ? -4.504 -8.739 7.008 1.00 49.47 195 VAL A C 1
ATOM 1505 O O . VAL A 1 195 ? -4.800 -8.215 8.080 1.00 49.47 195 VAL A O 1
ATOM 1508 N N . VAL A 1 196 ? -3.244 -8.972 6.640 1.00 46.00 196 VAL A N 1
ATOM 1509 C CA . VAL A 1 196 ? -2.105 -8.296 7.270 1.00 46.00 196 VAL A CA 1
ATOM 1510 C C . VAL A 1 196 ? -2.360 -6.794 7.094 1.00 46.00 196 VAL A C 1
ATOM 1512 O O . VAL A 1 196 ? -2.409 -6.293 5.974 1.00 46.00 196 VAL A O 1
ATOM 1515 N N . THR A 1 197 ? -2.724 -6.118 8.185 1.00 50.78 197 THR A N 1
ATOM 1516 C CA . THR A 1 197 ? -3.405 -4.819 8.128 1.00 50.78 197 THR A CA 1
ATOM 1517 C C . THR A 1 197 ? -2.518 -3.648 7.736 1.00 50.78 197 THR A C 1
ATOM 1519 O O . THR A 1 197 ? -1.346 -3.549 8.084 1.00 50.78 197 THR A O 1
ATOM 1522 N N . GLU A 1 198 ? -3.194 -2.697 7.091 1.00 47.91 198 GLU A N 1
ATOM 1523 C CA . GLU A 1 198 ? -2.672 -1.835 6.046 1.00 47.91 198 GLU A CA 1
ATOM 1524 C C . GLU A 1 198 ? -1.928 -0.538 6.498 1.00 47.91 198 GLU A C 1
ATOM 1526 O O . GLU A 1 198 ? -1.857 0.458 5.781 1.00 47.91 198 GLU A O 1
ATOM 1531 N N . GLY A 1 199 ? -1.453 -0.458 7.741 1.00 52.59 199 GLY A N 1
ATOM 1532 C CA . GLY A 1 199 ? -0.991 0.817 8.325 1.00 52.59 199 GLY A CA 1
ATOM 1533 C C . GLY A 1 199 ? 0.480 0.811 8.684 1.00 52.59 199 GLY A C 1
ATOM 1534 O O . GLY A 1 199 ? 1.283 1.549 8.126 1.00 52.59 199 GLY A O 1
ATOM 1535 N N . ASP A 1 200 ? 0.837 -0.066 9.612 1.00 53.69 200 ASP A N 1
ATOM 1536 C CA . ASP A 1 200 ? 2.060 0.116 10.380 1.00 53.69 200 ASP A CA 1
ATOM 1537 C C . ASP A 1 200 ? 3.320 -0.156 9.558 1.00 53.69 200 ASP A C 1
ATOM 1539 O O . ASP A 1 200 ? 4.325 0.512 9.761 1.00 53.69 200 ASP A O 1
ATOM 1543 N N . ALA A 1 201 ? 3.281 -1.112 8.629 1.00 61.84 201 ALA A N 1
ATOM 1544 C CA . ALA A 1 201 ? 4.413 -1.494 7.785 1.00 61.84 201 ALA A CA 1
ATOM 1545 C C . ALA A 1 201 ? 4.690 -0.452 6.690 1.00 61.84 201 ALA A C 1
ATOM 1547 O O . ALA A 1 201 ? 5.799 0.077 6.589 1.00 61.84 201 ALA A O 1
ATOM 1548 N N . ARG A 1 202 ? 3.660 -0.045 5.939 1.00 64.69 202 ARG A N 1
ATOM 1549 C CA . ARG A 1 202 ? 3.764 1.068 4.987 1.00 64.69 202 ARG A CA 1
ATOM 1550 C C . ARG A 1 202 ? 4.071 2.408 5.654 1.00 64.69 202 ARG A C 1
ATOM 1552 O O . ARG A 1 202 ? 4.827 3.185 5.077 1.00 64.69 202 ARG A O 1
ATOM 1559 N N . ASP A 1 203 ? 3.502 2.715 6.818 1.00 66.31 203 ASP A N 1
ATOM 1560 C CA . ASP A 1 203 ? 3.803 3.960 7.535 1.00 66.31 203 ASP A CA 1
ATOM 1561 C C . ASP A 1 203 ? 5.245 3.942 8.070 1.00 66.31 203 ASP A C 1
ATOM 1563 O O . ASP A 1 203 ? 5.948 4.947 7.934 1.00 66.31 203 ASP A O 1
ATOM 1567 N N . ARG A 1 204 ? 5.745 2.787 8.543 1.00 72.00 204 ARG A N 1
ATOM 1568 C CA . ARG A 1 204 ? 7.171 2.582 8.869 1.00 72.00 204 ARG A CA 1
ATOM 1569 C C . ARG A 1 204 ? 8.066 2.747 7.635 1.00 72.00 204 ARG A C 1
ATOM 1571 O O . ARG A 1 204 ? 9.036 3.501 7.689 1.00 72.00 204 ARG A O 1
ATOM 1578 N N . GLN A 1 205 ? 7.706 2.165 6.488 1.00 72.00 205 GLN A N 1
ATOM 1579 C CA . GLN A 1 205 ? 8.419 2.374 5.219 1.00 72.00 205 GLN A CA 1
ATOM 1580 C C . GLN A 1 205 ? 8.382 3.839 4.769 1.00 72.00 205 GLN A C 1
ATOM 1582 O O . GLN A 1 205 ? 9.393 4.375 4.313 1.00 72.00 205 GLN A O 1
ATOM 1587 N N . ALA A 1 206 ? 7.237 4.510 4.897 1.00 76.12 206 ALA A N 1
ATOM 1588 C CA . ALA A 1 206 ? 7.081 5.914 4.543 1.00 76.12 206 ALA A CA 1
ATOM 1589 C C . ALA A 1 206 ? 7.939 6.810 5.442 1.00 76.12 206 ALA A C 1
ATOM 1591 O O . ALA A 1 206 ? 8.557 7.750 4.938 1.00 76.12 206 ALA A O 1
ATOM 1592 N N . GLN A 1 207 ? 8.028 6.496 6.737 1.00 78.31 207 GLN A N 1
ATOM 1593 C CA . GLN A 1 207 ? 8.917 7.176 7.671 1.00 78.31 207 GLN A CA 1
ATOM 1594 C C . GLN A 1 207 ? 10.385 7.004 7.263 1.00 78.31 207 GLN A C 1
ATOM 1596 O O . GLN A 1 207 ? 11.098 8.000 7.142 1.00 78.31 207 GLN A O 1
ATOM 1601 N N . VAL A 1 208 ? 10.823 5.780 6.949 1.00 84.69 208 VAL A N 1
ATOM 1602 C CA . VAL A 1 208 ? 12.185 5.528 6.447 1.00 84.69 208 VAL A CA 1
ATOM 1603 C C . VAL A 1 208 ? 12.455 6.331 5.172 1.00 84.69 208 VAL A C 1
ATOM 1605 O O . VAL A 1 208 ? 13.482 6.998 5.063 1.00 84.69 208 VAL A O 1
ATOM 1608 N N . THR A 1 209 ? 11.518 6.349 4.219 1.00 84.88 209 THR A N 1
ATOM 1609 C CA . THR A 1 209 ? 11.652 7.124 2.976 1.00 84.88 209 THR A CA 1
ATOM 1610 C C . THR A 1 209 ? 11.824 8.625 3.219 1.00 84.88 209 THR A C 1
ATOM 1612 O O . THR A 1 209 ? 12.533 9.276 2.451 1.00 84.88 209 THR A O 1
ATOM 1615 N N . LEU A 1 210 ? 11.195 9.188 4.254 1.00 85.06 210 LEU A N 1
ATOM 1616 C CA . LEU A 1 210 ? 11.353 10.600 4.614 1.00 85.06 210 LEU A CA 1
ATOM 1617 C C . LEU A 1 210 ? 12.714 10.895 5.257 1.00 85.06 210 LEU A C 1
ATOM 1619 O O . LEU A 1 210 ? 13.252 11.981 5.051 1.00 85.06 210 LEU A O 1
ATOM 1623 N N . GLU A 1 211 ? 13.277 9.945 6.004 1.00 90.44 211 GLU A N 1
ATOM 1624 C CA . GLU A 1 211 ? 14.557 10.110 6.707 1.00 90.44 211 GLU A CA 1
ATOM 1625 C C . GLU A 1 211 ? 15.781 9.783 5.818 1.00 90.44 211 GLU A C 1
ATOM 1627 O O . GLU A 1 211 ? 16.873 10.309 6.049 1.00 90.44 211 GLU A O 1
ATOM 1632 N N . LEU A 1 212 ? 15.615 8.996 4.745 1.00 92.69 212 LEU A N 1
ATOM 1633 C CA . LEU A 1 212 ? 16.698 8.627 3.817 1.00 92.69 212 LEU A CA 1
ATOM 1634 C C . LEU A 1 212 ? 17.457 9.815 3.191 1.00 92.69 212 LEU A C 1
ATOM 1636 O O . LEU A 1 212 ? 18.690 9.771 3.160 1.00 92.69 212 LEU A O 1
ATOM 1640 N N . PRO A 1 213 ? 16.800 10.882 2.687 1.00 94.56 213 PRO A N 1
ATOM 1641 C CA . PRO A 1 213 ? 17.515 12.047 2.171 1.00 94.56 213 PRO A CA 1
ATOM 1642 C C . PRO A 1 213 ? 18.419 12.694 3.223 1.00 94.56 213 PRO A C 1
ATOM 1644 O O . PRO A 1 213 ? 19.521 13.121 2.889 1.00 94.56 213 PRO A O 1
ATOM 1647 N N . THR A 1 214 ? 17.987 12.716 4.486 1.00 94.44 214 THR A N 1
ATOM 1648 C CA . THR A 1 214 ? 18.771 13.241 5.610 1.00 94.44 214 THR A CA 1
ATOM 1649 C C . THR A 1 214 ? 19.998 12.373 5.878 1.00 94.44 214 THR A C 1
ATOM 1651 O O . THR A 1 214 ? 21.092 12.910 6.023 1.00 94.44 214 THR A O 1
ATOM 1654 N N . LEU A 1 215 ? 19.862 11.041 5.848 1.0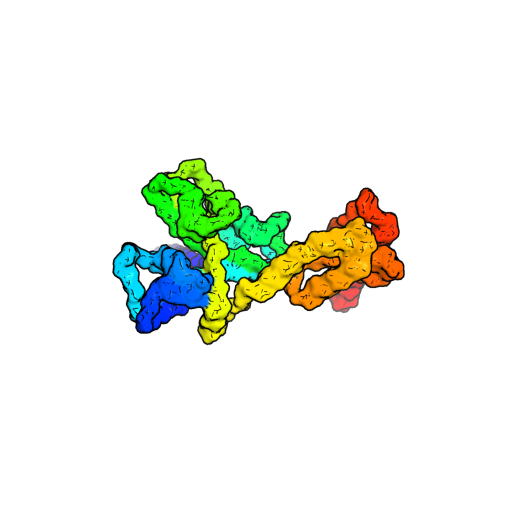0 96.06 215 LEU A N 1
ATOM 1655 C CA . LEU A 1 215 ? 21.001 10.118 5.946 1.00 96.06 215 LEU A CA 1
ATOM 1656 C C . LEU A 1 215 ? 22.038 10.380 4.844 1.00 96.06 215 LEU A C 1
ATOM 1658 O O . LEU A 1 215 ? 23.227 10.541 5.123 1.00 96.06 215 LEU A O 1
ATOM 1662 N N . VAL A 1 216 ? 21.591 10.467 3.589 1.00 95.19 216 VAL A N 1
ATOM 1663 C CA . VAL A 1 216 ? 22.477 10.758 2.450 1.00 95.19 216 VAL A CA 1
ATOM 1664 C C . VAL A 1 216 ? 23.133 12.132 2.605 1.00 95.19 216 VAL A C 1
ATOM 1666 O O . VAL A 1 216 ? 24.308 12.294 2.273 1.00 95.19 216 VAL A O 1
ATOM 1669 N N . GLN A 1 217 ? 22.400 13.116 3.124 1.00 95.31 217 GLN A N 1
ATOM 1670 C CA . GLN A 1 217 ? 22.919 14.458 3.355 1.00 95.31 217 GLN A CA 1
ATOM 1671 C C . GLN A 1 217 ? 23.984 14.487 4.457 1.00 95.31 217 GLN A C 1
ATOM 1673 O O . GLN A 1 217 ? 25.018 15.121 4.262 1.00 95.31 217 GLN A O 1
ATOM 1678 N N . HIS A 1 218 ? 23.796 13.753 5.559 1.00 96.75 218 HIS A N 1
ATOM 1679 C CA . HIS A 1 218 ? 24.809 13.625 6.609 1.00 96.75 218 HIS A CA 1
ATOM 1680 C C . HIS A 1 218 ? 26.138 13.104 6.054 1.00 96.75 218 HIS A C 1
ATOM 1682 O O . HIS A 1 218 ? 27.180 13.708 6.300 1.00 96.75 218 HIS A O 1
ATOM 1688 N N . VAL A 1 219 ? 26.105 12.056 5.224 1.00 96.00 219 VAL A N 1
ATOM 1689 C CA . VAL A 1 219 ? 27.313 11.531 4.563 1.00 96.00 219 VAL A CA 1
ATOM 1690 C C . VAL A 1 219 ? 27.955 12.581 3.652 1.00 96.00 219 VAL A C 1
ATOM 1692 O O . VAL A 1 219 ? 29.169 12.764 3.686 1.00 96.00 219 VAL A O 1
ATOM 1695 N N . ARG A 1 220 ? 27.156 13.302 2.854 1.00 93.56 220 ARG A N 1
ATOM 1696 C CA . ARG A 1 220 ? 27.663 14.332 1.926 1.00 93.56 220 ARG A CA 1
ATOM 1697 C C . ARG A 1 220 ? 28.345 15.500 2.628 1.00 93.56 220 ARG A C 1
ATOM 1699 O O . ARG A 1 220 ? 29.277 16.071 2.076 1.00 93.56 220 ARG A O 1
ATOM 1706 N N . GLU A 1 221 ? 27.871 15.862 3.810 1.00 95.44 221 GLU A N 1
ATOM 1707 C CA . GLU A 1 221 ? 28.407 16.971 4.605 1.00 95.44 221 GLU A CA 1
ATOM 1708 C C . GLU A 1 221 ? 29.542 16.540 5.543 1.00 95.44 221 GLU A C 1
ATOM 1710 O O . GLU A 1 221 ? 30.043 17.354 6.313 1.00 95.44 221 GLU A O 1
ATOM 1715 N N . GLY A 1 222 ? 29.948 15.266 5.509 1.00 94.69 222 GLY A N 1
ATOM 1716 C CA . GLY A 1 222 ? 30.980 14.728 6.395 1.00 94.69 222 GLY A CA 1
ATOM 1717 C C . GLY A 1 222 ? 30.521 14.491 7.838 1.00 94.69 222 GLY A C 1
ATOM 1718 O O . GLY A 1 222 ? 31.346 14.244 8.715 1.00 94.69 222 GLY A O 1
ATOM 1719 N N . ARG A 1 223 ? 29.210 14.535 8.100 1.00 97.50 223 ARG A N 1
ATOM 1720 C CA . ARG A 1 223 ? 28.582 14.251 9.401 1.00 97.50 223 ARG A CA 1
ATOM 1721 C C . ARG A 1 223 ? 28.421 12.744 9.602 1.00 97.50 223 ARG A C 1
ATOM 1723 O O . ARG A 1 223 ? 27.319 12.197 9.601 1.00 97.50 223 ARG A O 1
ATOM 1730 N N . TYR A 1 224 ? 29.552 12.043 9.660 1.00 96.12 224 TYR A N 1
ATOM 1731 C CA . TYR A 1 224 ? 29.584 10.580 9.598 1.00 96.12 224 TYR A CA 1
ATOM 1732 C C . TYR A 1 224 ? 29.033 9.903 10.858 1.00 96.12 224 TYR A C 1
ATOM 1734 O O . TYR A 1 224 ? 28.429 8.841 10.752 1.00 96.12 224 TYR A O 1
ATOM 1742 N N . ILE A 1 225 ? 29.169 10.521 12.034 1.00 94.31 225 ILE A N 1
ATOM 1743 C CA . ILE A 1 225 ? 28.613 9.982 13.285 1.00 94.31 225 ILE A CA 1
ATOM 1744 C C . ILE A 1 225 ? 27.081 10.025 13.250 1.00 94.31 225 ILE A C 1
ATOM 1746 O O . ILE A 1 225 ? 26.422 9.032 13.552 1.00 94.31 225 ILE A O 1
ATOM 1750 N N . GLU A 1 226 ? 26.501 11.138 12.803 1.00 95.44 226 GLU A N 1
ATOM 1751 C CA . GLU A 1 226 ? 25.058 11.293 12.619 1.00 95.44 226 GLU A CA 1
ATOM 1752 C C . GLU A 1 226 ? 24.525 10.331 11.555 1.00 95.44 226 GLU A C 1
ATOM 1754 O O . GLU A 1 226 ? 23.465 9.731 11.739 1.00 95.44 226 GLU A O 1
ATOM 1759 N N . ALA A 1 227 ? 25.285 10.123 10.473 1.00 95.50 227 ALA A N 1
ATOM 1760 C CA . ALA A 1 227 ? 24.957 9.127 9.460 1.00 95.50 227 ALA A CA 1
ATOM 1761 C C . ALA A 1 227 ? 24.946 7.698 10.030 1.00 95.50 227 ALA A C 1
ATOM 1763 O O . ALA A 1 227 ? 24.029 6.939 9.719 1.00 95.50 227 ALA A O 1
ATOM 1764 N N . LEU A 1 228 ? 25.908 7.330 10.888 1.00 94.69 228 LEU A N 1
ATOM 1765 C CA . LEU A 1 228 ? 25.920 6.018 11.542 1.00 94.69 228 LEU A CA 1
ATOM 1766 C C . LEU A 1 228 ? 24.718 5.826 12.466 1.00 94.69 228 LEU A C 1
ATOM 1768 O O . LEU A 1 228 ? 24.074 4.778 12.412 1.00 94.69 228 LEU A O 1
ATOM 1772 N N . VAL A 1 229 ? 24.403 6.821 13.298 1.00 93.69 229 VAL A N 1
ATOM 1773 C CA . VAL A 1 229 ? 23.270 6.752 14.233 1.00 93.69 229 VAL A CA 1
ATOM 1774 C C . VAL A 1 229 ? 21.956 6.616 13.471 1.00 93.69 229 VAL A C 1
ATOM 1776 O O . VAL A 1 229 ? 21.166 5.715 13.754 1.00 93.69 229 VAL A O 1
ATOM 1779 N N . LEU A 1 230 ? 21.730 7.483 12.482 1.00 91.94 230 LEU A N 1
ATOM 1780 C CA . LEU A 1 230 ? 20.505 7.461 11.695 1.00 91.94 230 LEU A CA 1
ATOM 1781 C C . LEU A 1 230 ? 20.409 6.185 10.852 1.00 91.94 230 LEU A C 1
ATOM 1783 O O . LEU A 1 230 ? 19.377 5.527 10.869 1.00 91.94 230 LEU A O 1
ATOM 1787 N N . GLY A 1 231 ? 21.480 5.791 10.161 1.00 91.12 231 GLY A N 1
ATOM 1788 C CA . GLY A 1 231 ? 21.490 4.599 9.314 1.00 91.12 231 GLY A CA 1
ATOM 1789 C C . GLY A 1 231 ? 21.211 3.315 10.097 1.00 91.12 231 GLY A C 1
ATOM 1790 O O . GLY A 1 231 ? 20.328 2.554 9.711 1.00 91.12 231 GLY A O 1
ATOM 1791 N N . ASN A 1 232 ? 21.877 3.105 11.237 1.00 91.25 232 ASN A N 1
ATOM 1792 C CA . ASN A 1 232 ? 21.635 1.926 12.076 1.00 91.25 232 ASN A CA 1
ATOM 1793 C C . ASN A 1 232 ? 20.236 1.937 12.706 1.00 91.25 232 ASN A C 1
ATOM 1795 O O . ASN A 1 232 ? 19.587 0.894 12.775 1.00 91.25 232 ASN A O 1
ATOM 1799 N N . ARG A 1 233 ? 19.724 3.113 13.100 1.00 90.00 233 ARG A N 1
ATOM 1800 C CA . ARG A 1 233 ? 18.326 3.242 13.530 1.00 90.00 233 ARG A CA 1
ATOM 1801 C C . ARG A 1 233 ? 17.374 2.817 12.413 1.00 90.00 233 ARG A C 1
ATOM 1803 O O . ARG A 1 233 ? 16.453 2.060 12.688 1.00 90.00 233 ARG A O 1
ATOM 1810 N N . LEU A 1 234 ? 17.589 3.275 11.179 1.00 89.38 234 LEU A N 1
ATOM 1811 C CA . LEU A 1 234 ? 16.732 2.932 10.040 1.00 89.38 234 LEU A CA 1
ATOM 1812 C C . LEU A 1 234 ? 16.778 1.432 9.705 1.00 89.38 234 LEU A C 1
ATOM 1814 O O . LEU A 1 234 ? 15.731 0.872 9.396 1.00 89.38 234 LEU A O 1
ATOM 1818 N N . LEU A 1 235 ? 17.935 0.766 9.839 1.00 87.12 235 LEU A N 1
ATOM 1819 C CA . LEU A 1 235 ? 18.029 -0.702 9.748 1.00 87.12 235 LEU A CA 1
ATOM 1820 C C . LEU A 1 235 ? 17.227 -1.412 10.851 1.00 87.12 235 LEU A C 1
ATOM 1822 O O . LEU A 1 235 ? 16.621 -2.450 10.599 1.00 87.12 235 LEU A O 1
ATOM 1826 N N . GLY A 1 236 ? 17.179 -0.838 12.056 1.00 76.19 236 GLY A N 1
ATOM 1827 C CA . GLY A 1 236 ? 16.474 -1.401 13.211 1.00 76.19 236 GLY A CA 1
ATOM 1828 C C . GLY A 1 236 ? 14.949 -1.223 13.222 1.00 76.19 236 GLY A C 1
ATOM 1829 O O . GLY A 1 236 ? 14.284 -1.863 14.032 1.00 76.19 236 GLY A O 1
ATOM 1830 N N . VAL A 1 237 ? 14.370 -0.383 12.351 1.00 71.94 237 VAL A N 1
ATOM 1831 C CA . VAL A 1 237 ? 12.908 -0.126 12.302 1.00 71.94 237 VAL A CA 1
ATOM 1832 C C . VAL A 1 237 ? 12.112 -1.328 11.753 1.00 71.94 237 VAL A C 1
ATOM 1834 O O . VAL A 1 237 ? 10.915 -1.441 12.026 1.00 71.94 237 VAL A O 1
ATOM 1837 N N . GLY A 1 238 ? 12.770 -2.258 11.047 1.00 60.09 238 GLY A N 1
ATOM 1838 C CA . GLY A 1 238 ? 12.149 -3.442 10.441 1.00 60.09 238 GLY A CA 1
ATOM 1839 C C . GLY A 1 238 ? 11.292 -3.123 9.204 1.00 60.09 238 GLY A C 1
ATOM 1840 O O . GLY A 1 238 ? 10.695 -2.056 9.108 1.00 60.09 238 GLY A O 1
ATOM 1841 N N . GLU A 1 239 ? 11.231 -4.071 8.257 1.00 70.69 239 GLU A N 1
ATOM 1842 C CA . GLU A 1 239 ? 10.501 -3.979 6.970 1.00 70.69 239 GLU A CA 1
ATOM 1843 C C . GLU A 1 239 ? 11.019 -2.901 5.998 1.00 70.69 239 GLU A C 1
ATOM 1845 O O . GLU A 1 239 ? 10.280 -2.038 5.525 1.00 70.69 239 GLU A O 1
ATOM 1850 N N . LEU A 1 240 ? 12.306 -2.991 5.653 1.00 79.06 240 LEU A N 1
ATOM 1851 C CA . LEU A 1 240 ? 12.916 -2.192 4.591 1.00 79.06 240 LEU A CA 1
ATOM 1852 C C . LEU A 1 240 ? 12.689 -2.816 3.212 1.00 79.06 240 LEU A C 1
ATOM 1854 O O . LEU A 1 240 ? 12.803 -4.027 3.038 1.00 79.06 240 LEU A O 1
ATOM 1858 N N . THR A 1 241 ? 12.448 -1.971 2.212 1.00 83.31 241 THR A N 1
ATOM 1859 C CA . THR A 1 241 ? 12.577 -2.371 0.801 1.00 83.31 241 THR A CA 1
ATOM 1860 C C . THR A 1 241 ? 14.048 -2.599 0.446 1.00 83.31 241 THR A C 1
ATOM 1862 O O . THR A 1 241 ? 14.929 -1.948 1.021 1.00 83.31 241 THR A O 1
ATOM 1865 N N . GLY A 1 242 ? 14.325 -3.442 -0.555 1.00 83.94 242 GLY A N 1
ATOM 1866 C CA . GLY A 1 242 ? 15.691 -3.666 -1.045 1.00 83.94 242 GLY A CA 1
ATOM 1867 C C . GLY A 1 242 ? 16.433 -2.367 -1.390 1.00 83.94 242 GLY A C 1
ATOM 1868 O O . GLY A 1 242 ? 17.575 -2.187 -0.980 1.00 83.94 242 GLY A O 1
ATOM 1869 N N . ASN A 1 243 ? 15.769 -1.391 -2.024 1.00 84.81 243 ASN A N 1
ATOM 1870 C CA . ASN A 1 243 ? 16.377 -0.091 -2.340 1.00 84.81 243 ASN A CA 1
ATOM 1871 C C . ASN A 1 243 ? 16.652 0.786 -1.109 1.00 84.81 243 ASN A C 1
ATOM 1873 O O . ASN A 1 243 ? 17.654 1.512 -1.079 1.00 84.81 243 ASN A O 1
ATOM 1877 N N . GLN A 1 244 ? 15.763 0.775 -0.108 1.00 88.38 244 GLN A N 1
ATOM 1878 C CA . GLN A 1 244 ? 15.995 1.501 1.144 1.00 88.38 244 GLN A CA 1
ATOM 1879 C C . GLN A 1 244 ? 17.189 0.891 1.881 1.00 88.38 244 GLN A C 1
ATOM 1881 O O . GLN A 1 244 ? 18.108 1.628 2.235 1.00 88.38 244 GLN A O 1
ATOM 1886 N N . ALA A 1 245 ? 17.216 -0.436 2.033 1.00 90.12 245 ALA A N 1
ATOM 1887 C CA . ALA A 1 245 ? 18.331 -1.154 2.643 1.00 90.12 245 ALA A CA 1
ATOM 1888 C C . ALA A 1 245 ? 19.641 -0.899 1.880 1.00 90.12 245 ALA A C 1
ATOM 1890 O O . ALA A 1 245 ? 20.635 -0.508 2.487 1.00 90.12 245 ALA A O 1
ATOM 1891 N N . LEU A 1 246 ? 19.623 -0.976 0.546 1.00 91.62 246 LEU A N 1
ATOM 1892 C CA . LEU A 1 246 ? 20.771 -0.676 -0.313 1.00 91.62 246 LEU A CA 1
ATOM 1893 C C . LEU A 1 246 ? 21.300 0.744 -0.077 1.00 91.62 246 LEU A C 1
ATOM 1895 O O . LEU A 1 246 ? 22.505 0.952 0.072 1.00 91.62 246 LEU A O 1
ATOM 1899 N N . THR A 1 247 ? 20.406 1.735 -0.036 1.00 93.31 247 THR A N 1
ATOM 1900 C CA . THR A 1 247 ? 20.781 3.134 0.215 1.00 93.31 247 THR A CA 1
ATOM 1901 C C . THR A 1 247 ? 21.423 3.284 1.594 1.00 93.31 247 THR A C 1
ATOM 1903 O O . THR A 1 247 ? 22.459 3.938 1.712 1.00 93.31 247 THR A O 1
ATOM 1906 N N . ILE A 1 248 ? 20.850 2.648 2.621 1.00 94.62 248 ILE A N 1
ATOM 1907 C CA . ILE A 1 248 ? 21.368 2.702 3.991 1.00 94.62 248 ILE A CA 1
ATOM 1908 C C . ILE A 1 248 ? 22.748 2.048 4.071 1.00 94.62 248 ILE A C 1
ATOM 1910 O O . ILE A 1 248 ? 23.681 2.678 4.562 1.00 94.62 248 ILE A O 1
ATOM 1914 N N . HIS A 1 249 ? 22.915 0.845 3.522 1.00 96.06 249 HIS A N 1
ATOM 1915 C CA . HIS A 1 249 ? 24.189 0.128 3.518 1.00 96.06 249 HIS A CA 1
ATOM 1916 C C . HIS A 1 249 ? 25.289 0.874 2.749 1.00 96.06 249 HIS A C 1
ATOM 1918 O O . HIS A 1 249 ? 26.416 0.970 3.233 1.00 96.06 249 HIS A O 1
ATOM 1924 N N . ARG A 1 250 ? 24.974 1.509 1.610 1.00 96.00 250 ARG A N 1
ATOM 1925 C CA . ARG A 1 250 ? 25.927 2.382 0.892 1.00 96.00 250 ARG A CA 1
ATOM 1926 C C . ARG A 1 250 ? 26.356 3.589 1.731 1.00 96.00 250 ARG A C 1
ATOM 1928 O O . ARG A 1 250 ? 27.540 3.941 1.756 1.00 96.00 250 ARG A O 1
ATOM 1935 N N . SER A 1 251 ? 25.401 4.237 2.398 1.00 96.62 251 SER A N 1
ATOM 1936 C CA . SER A 1 251 ? 25.661 5.388 3.267 1.00 96.62 251 SER A CA 1
ATOM 1937 C C . SER A 1 251 ? 26.482 5.005 4.501 1.00 96.62 251 SER A C 1
ATOM 1939 O O . SER A 1 251 ? 27.445 5.703 4.817 1.00 96.62 251 SER A O 1
ATOM 1941 N N . LEU A 1 252 ? 26.158 3.883 5.150 1.00 96.88 252 LEU A N 1
ATOM 1942 C CA . LEU A 1 252 ? 26.901 3.343 6.288 1.00 96.88 252 LEU A CA 1
ATOM 1943 C C . LEU A 1 252 ? 28.315 2.922 5.888 1.00 96.88 252 LEU A C 1
ATOM 1945 O O . LEU A 1 252 ? 29.260 3.338 6.547 1.00 96.88 252 LEU A O 1
ATOM 1949 N N . GLY A 1 253 ? 28.488 2.204 4.773 1.00 96.62 253 GLY A N 1
ATOM 1950 C CA . GLY A 1 253 ? 29.816 1.822 4.286 1.00 96.62 253 GLY A CA 1
ATOM 1951 C C . GLY A 1 253 ? 30.713 3.039 4.050 1.00 96.62 253 GLY A C 1
ATOM 1952 O O . GLY A 1 253 ? 31.859 3.069 4.489 1.00 96.62 253 GLY A O 1
ATOM 1953 N N . THR A 1 254 ? 30.169 4.105 3.455 1.00 97.25 254 THR A N 1
ATOM 1954 C CA . THR A 1 254 ? 30.905 5.370 3.275 1.00 97.25 254 THR A CA 1
ATOM 1955 C C . THR A 1 254 ? 31.279 6.016 4.615 1.00 97.25 254 THR A C 1
ATOM 1957 O O . THR A 1 254 ? 32.417 6.455 4.788 1.00 97.25 254 THR A O 1
ATOM 1960 N N . ALA A 1 255 ? 30.339 6.070 5.563 1.00 96.75 255 ALA A N 1
ATOM 1961 C CA . ALA A 1 255 ? 30.561 6.657 6.882 1.00 96.75 255 ALA A CA 1
ATOM 1962 C C . ALA A 1 255 ? 31.580 5.865 7.720 1.00 96.75 255 ALA A C 1
ATOM 1964 O O . ALA A 1 255 ? 32.439 6.471 8.355 1.00 96.75 255 ALA A O 1
ATOM 1965 N N . TYR A 1 256 ? 31.542 4.532 7.680 1.00 97.81 256 TYR A N 1
ATOM 1966 C CA . TYR A 1 256 ? 32.497 3.675 8.382 1.00 97.81 256 TYR A CA 1
ATOM 1967 C C . TYR A 1 256 ? 33.926 3.834 7.849 1.00 97.81 256 TYR A C 1
ATOM 1969 O O . TYR A 1 256 ? 34.845 3.984 8.652 1.00 97.81 256 TYR A O 1
ATOM 1977 N N . VAL A 1 257 ? 34.124 3.914 6.524 1.00 97.81 257 VAL A N 1
ATOM 1978 C CA . VAL A 1 257 ? 35.454 4.201 5.942 1.00 97.81 257 VAL A CA 1
ATOM 1979 C C . VAL A 1 257 ? 35.993 5.547 6.421 1.00 97.81 257 VAL A C 1
ATOM 1981 O O . VAL A 1 257 ? 37.180 5.680 6.714 1.00 97.81 257 VAL A O 1
ATOM 1984 N N . ALA A 1 258 ? 35.132 6.564 6.489 1.00 96.12 258 ALA A N 1
ATOM 1985 C CA . ALA A 1 258 ? 35.534 7.891 6.940 1.00 96.12 258 ALA A CA 1
ATOM 1986 C C . ALA A 1 258 ? 35.899 7.943 8.435 1.00 96.12 258 ALA A C 1
ATOM 1988 O O . ALA A 1 258 ? 36.593 8.865 8.853 1.00 96.12 258 ALA A O 1
ATOM 1989 N N . LEU A 1 259 ? 35.451 6.958 9.218 1.00 95.81 259 LEU A N 1
ATOM 1990 C CA . LEU A 1 259 ? 35.711 6.812 10.651 1.00 95.81 259 LEU A CA 1
ATOM 1991 C C . LEU A 1 259 ? 36.751 5.724 10.961 1.00 95.81 259 LEU A C 1
ATOM 1993 O O . LEU A 1 259 ? 36.807 5.234 12.086 1.00 95.81 259 LEU A O 1
ATOM 1997 N N . ASP A 1 260 ? 37.550 5.326 9.968 1.00 95.94 260 ASP A N 1
ATOM 1998 C CA . ASP A 1 260 ? 38.599 4.310 10.104 1.00 95.94 260 ASP A CA 1
ATOM 1999 C C . ASP A 1 260 ? 38.104 2.915 10.527 1.00 95.94 260 ASP A C 1
ATOM 2001 O O . ASP A 1 260 ? 38.855 2.108 11.074 1.00 95.94 260 ASP A O 1
ATOM 2005 N N . ARG A 1 261 ? 36.839 2.601 10.234 1.00 96.81 261 ARG A N 1
ATOM 2006 C CA . ARG A 1 261 ? 36.207 1.298 10.486 1.00 96.81 261 ARG A CA 1
ATOM 2007 C C . ARG A 1 261 ? 36.023 0.518 9.192 1.00 96.81 261 ARG A C 1
ATOM 2009 O O . ARG A 1 261 ? 34.906 0.210 8.781 1.00 96.81 261 ARG A O 1
ATOM 2016 N N . ASP A 1 262 ? 37.141 0.236 8.529 1.00 95.06 262 ASP A N 1
ATOM 2017 C CA . ASP A 1 262 ? 37.160 -0.472 7.244 1.00 95.06 262 ASP A CA 1
ATOM 2018 C C . ASP A 1 262 ? 36.537 -1.887 7.353 1.00 95.06 262 ASP A C 1
ATOM 2020 O O . ASP A 1 262 ? 35.971 -2.374 6.378 1.00 95.06 262 ASP A O 1
ATOM 2024 N N . ASP A 1 263 ? 36.566 -2.503 8.542 1.00 91.81 263 ASP A N 1
ATOM 2025 C CA . ASP A 1 263 ? 35.908 -3.773 8.883 1.00 91.81 263 ASP A CA 1
ATOM 2026 C C . ASP A 1 263 ? 34.378 -3.703 8.724 1.00 91.81 263 ASP A C 1
ATOM 2028 O O . ASP A 1 263 ? 33.791 -4.428 7.922 1.00 91.81 263 ASP A O 1
ATOM 2032 N N . LEU A 1 264 ? 33.734 -2.759 9.414 1.00 93.94 264 LEU A N 1
ATOM 2033 C CA . LEU A 1 264 ? 32.280 -2.561 9.349 1.00 93.94 264 LEU A CA 1
ATOM 2034 C C . LEU A 1 264 ? 31.838 -1.974 8.002 1.00 93.94 264 LEU A C 1
ATOM 2036 O O . LEU A 1 264 ? 30.714 -2.195 7.536 1.00 93.94 264 LEU A O 1
ATOM 2040 N N . ALA A 1 265 ? 32.726 -1.214 7.356 1.00 96.81 265 ALA A N 1
ATOM 2041 C CA . ALA A 1 265 ? 32.496 -0.726 6.008 1.00 96.81 265 ALA A CA 1
ATOM 2042 C C . ALA A 1 265 ? 32.419 -1.872 4.997 1.00 96.81 265 ALA A C 1
ATOM 2044 O O . ALA A 1 265 ? 31.531 -1.864 4.144 1.00 96.81 265 ALA A O 1
ATOM 2045 N N . LEU A 1 266 ? 33.329 -2.845 5.098 1.00 96.38 266 LEU A N 1
ATOM 2046 C CA . LEU A 1 266 ? 33.354 -4.028 4.246 1.00 96.38 266 LEU A CA 1
ATOM 2047 C C . LEU A 1 266 ? 32.045 -4.816 4.372 1.00 96.38 266 LEU A C 1
ATOM 2049 O O . LEU A 1 266 ? 31.412 -5.083 3.356 1.00 96.38 266 LEU A O 1
ATOM 2053 N N . GLU A 1 267 ? 31.592 -5.090 5.599 1.00 93.69 267 GLU A N 1
ATOM 2054 C CA . GLU A 1 267 ? 30.307 -5.756 5.866 1.00 93.69 267 GLU A CA 1
ATOM 2055 C C . GLU A 1 267 ? 29.124 -4.990 5.262 1.00 93.69 267 GLU A C 1
ATOM 2057 O O . GLU A 1 267 ? 28.279 -5.562 4.573 1.00 93.69 267 GLU A O 1
ATOM 2062 N N . SER A 1 268 ? 29.095 -3.667 5.450 1.00 94.44 268 SER A N 1
ATOM 2063 C CA . SER A 1 268 ? 28.046 -2.819 4.877 1.00 94.44 268 SER A CA 1
ATOM 2064 C C . SER A 1 268 ? 28.043 -2.873 3.345 1.00 94.44 268 SER A C 1
ATOM 2066 O O . SER A 1 268 ? 26.981 -2.915 2.728 1.00 94.44 268 SER A O 1
ATOM 2068 N N . PHE A 1 269 ? 29.214 -2.891 2.704 1.00 97.81 269 PHE A N 1
ATOM 2069 C CA . PHE A 1 269 ? 29.304 -2.997 1.248 1.00 97.81 269 PHE A CA 1
ATOM 2070 C C . PHE A 1 269 ? 28.992 -4.399 0.722 1.00 97.81 269 PHE A C 1
ATOM 2072 O O . PHE A 1 269 ? 28.405 -4.501 -0.354 1.00 97.81 269 PHE A O 1
ATOM 2079 N N . LEU A 1 270 ? 29.315 -5.458 1.467 1.00 96.38 270 LEU A N 1
ATOM 2080 C CA . LEU A 1 270 ? 28.891 -6.822 1.148 1.00 96.38 270 LEU A CA 1
ATOM 2081 C C . LEU A 1 270 ? 27.363 -6.928 1.166 1.00 96.38 270 LEU A C 1
ATOM 2083 O O . LEU A 1 270 ? 26.790 -7.344 0.163 1.00 96.38 270 LEU A O 1
ATOM 2087 N N . ALA A 1 271 ? 26.702 -6.427 2.214 1.00 93.19 271 ALA A N 1
ATOM 2088 C CA . ALA A 1 271 ? 25.239 -6.376 2.285 1.00 93.19 271 ALA A CA 1
ATOM 2089 C C . ALA A 1 271 ? 24.623 -5.551 1.134 1.00 93.19 271 ALA A C 1
ATOM 2091 O O . ALA A 1 271 ? 23.614 -5.931 0.542 1.00 93.19 271 ALA A O 1
ATOM 2092 N N . ALA A 1 272 ? 25.250 -4.433 0.749 1.00 94.19 272 ALA A N 1
ATOM 2093 C CA . ALA A 1 272 ? 24.817 -3.655 -0.414 1.00 94.19 272 ALA A CA 1
ATOM 2094 C C . ALA A 1 272 ? 24.951 -4.441 -1.733 1.00 94.19 272 ALA A C 1
ATOM 2096 O O . ALA A 1 272 ? 24.071 -4.362 -2.588 1.00 94.19 272 ALA A O 1
ATOM 2097 N N . LEU A 1 273 ? 26.037 -5.199 -1.902 1.00 94.19 273 LEU A N 1
ATOM 2098 C CA . LEU A 1 273 ? 26.264 -6.039 -3.076 1.00 94.19 273 LEU A CA 1
ATOM 2099 C C . LEU A 1 273 ? 25.298 -7.229 -3.110 1.00 94.19 273 LEU A C 1
ATOM 2101 O O . LEU A 1 273 ? 24.812 -7.581 -4.183 1.00 94.19 273 LEU A O 1
ATOM 2105 N N . GLU A 1 274 ? 24.989 -7.843 -1.970 1.00 91.56 274 GLU A N 1
ATOM 2106 C CA . GLU A 1 274 ? 23.959 -8.884 -1.869 1.00 91.56 274 GLU A CA 1
ATOM 2107 C C . GLU A 1 274 ? 22.620 -8.397 -2.426 1.00 91.56 274 GLU A C 1
ATOM 2109 O O . GLU A 1 274 ? 22.030 -9.089 -3.254 1.00 91.56 274 GLU A O 1
ATOM 2114 N N . LEU A 1 275 ? 22.211 -7.178 -2.058 1.00 87.69 275 LEU A N 1
ATOM 2115 C CA . LEU A 1 275 ? 20.991 -6.535 -2.554 1.00 87.69 275 LEU A CA 1
ATOM 2116 C C . LEU A 1 275 ? 21.081 -6.123 -4.031 1.00 87.69 275 LEU A C 1
ATOM 2118 O O . LEU A 1 275 ? 20.094 -6.226 -4.755 1.00 87.69 275 LEU A O 1
ATOM 2122 N N . GLN A 1 276 ? 22.241 -5.641 -4.484 1.00 91.31 276 GLN A N 1
ATOM 2123 C CA . GLN A 1 276 ? 22.467 -5.244 -5.873 1.00 91.31 276 GLN A CA 1
ATOM 2124 C C . GLN A 1 276 ? 23.842 -5.736 -6.376 1.00 91.31 276 GLN A C 1
ATOM 2126 O O . GLN A 1 276 ? 24.865 -5.096 -6.113 1.00 91.31 276 GLN A O 1
ATOM 2131 N N . PRO A 1 277 ? 23.902 -6.850 -7.135 1.00 89.69 277 PRO A N 1
ATOM 2132 C CA . PRO A 1 277 ? 25.177 -7.440 -7.547 1.00 89.69 277 PRO A CA 1
ATOM 2133 C C . PRO A 1 277 ? 26.018 -6.634 -8.531 1.00 89.69 277 PRO A C 1
ATOM 2135 O O . PRO A 1 277 ? 27.241 -6.746 -8.516 1.00 89.69 277 PRO A O 1
ATOM 2138 N N . ASP A 1 278 ? 25.373 -5.829 -9.366 1.00 87.75 278 AS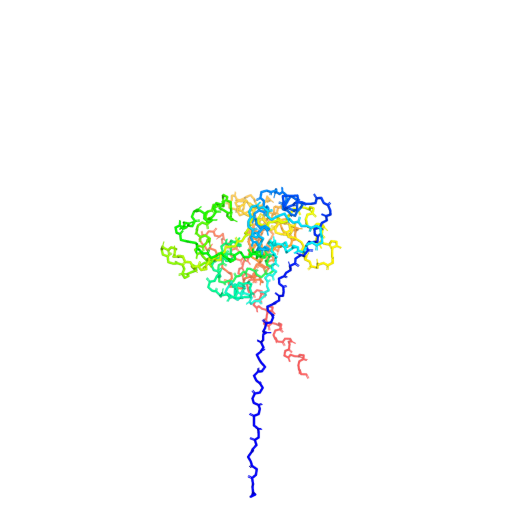P A N 1
ATOM 2139 C CA . ASP A 1 278 ? 25.989 -4.953 -10.364 1.00 87.75 278 ASP A CA 1
ATOM 2140 C C . ASP A 1 278 ? 26.217 -3.525 -9.834 1.00 87.75 278 ASP A C 1
ATOM 2142 O O . ASP A 1 278 ? 26.406 -2.585 -10.605 1.00 87.75 278 ASP A O 1
ATOM 2146 N N . LEU A 1 279 ? 26.173 -3.343 -8.510 1.00 91.38 279 LEU A N 1
ATOM 2147 C CA . LEU A 1 279 ? 26.330 -2.043 -7.877 1.00 91.38 279 LEU A CA 1
ATOM 2148 C C . LEU A 1 279 ? 27.682 -1.405 -8.226 1.00 91.38 279 LEU A C 1
ATOM 2150 O O . LEU A 1 279 ? 28.744 -1.980 -7.997 1.00 91.38 279 LEU A O 1
ATOM 2154 N N . GLU A 1 280 ? 27.627 -0.150 -8.671 1.00 90.88 280 GLU A N 1
ATOM 2155 C CA . GLU A 1 280 ? 28.794 0.702 -8.894 1.00 90.88 280 GLU A CA 1
ATOM 2156 C C . GLU A 1 280 ? 28.700 1.991 -8.058 1.00 90.88 280 GLU A C 1
ATOM 2158 O O . GLU A 1 280 ? 27.622 2.567 -7.838 1.00 90.88 280 GLU A O 1
ATOM 2163 N N . LEU A 1 281 ? 29.852 2.460 -7.571 1.00 89.44 281 LEU A N 1
ATOM 2164 C CA . LEU A 1 281 ? 29.973 3.747 -6.884 1.00 89.44 281 LEU A CA 1
ATOM 2165 C C . LEU A 1 281 ? 30.411 4.828 -7.878 1.00 89.44 281 LEU A C 1
ATOM 2167 O O . LEU A 1 281 ? 31.237 4.586 -8.751 1.00 89.44 281 LEU A O 1
ATOM 2171 N N . ASP A 1 282 ? 29.881 6.043 -7.727 1.00 86.31 282 ASP A N 1
ATOM 2172 C CA . ASP A 1 282 ? 30.255 7.174 -8.581 1.00 86.31 282 ASP A CA 1
ATOM 2173 C C . ASP A 1 282 ? 31.722 7.544 -8.332 1.00 86.31 282 ASP A C 1
ATOM 2175 O O . ASP A 1 282 ? 32.065 8.070 -7.268 1.00 86.31 282 ASP A O 1
ATOM 2179 N N . SER A 1 283 ? 32.588 7.278 -9.309 1.00 81.19 283 SER A N 1
ATOM 2180 C CA . SER A 1 283 ? 34.031 7.435 -9.151 1.00 81.19 283 SER A CA 1
ATOM 2181 C C . SER A 1 283 ? 34.488 8.889 -9.010 1.00 81.19 283 SER A C 1
ATOM 2183 O O . SER A 1 283 ? 35.579 9.129 -8.497 1.00 81.19 283 SER A O 1
ATOM 2185 N N . LEU A 1 284 ? 33.674 9.856 -9.450 1.00 81.75 284 LEU A N 1
ATOM 2186 C CA . LEU A 1 284 ? 33.971 11.290 -9.365 1.00 81.75 284 LEU A CA 1
ATOM 2187 C C . LEU A 1 284 ? 33.538 11.887 -8.025 1.00 81.75 284 LEU A C 1
ATOM 2189 O O . LEU A 1 284 ? 34.092 12.892 -7.583 1.00 81.75 284 LEU A O 1
ATOM 2193 N N . ARG A 1 285 ? 32.535 11.285 -7.381 1.00 80.44 285 ARG A N 1
ATOM 2194 C CA . ARG A 1 285 ? 31.933 11.796 -6.137 1.00 80.44 285 ARG A CA 1
ATOM 2195 C C . ARG A 1 285 ? 32.267 10.959 -4.905 1.00 80.44 285 ARG A C 1
ATOM 2197 O O . ARG A 1 285 ? 31.916 11.357 -3.797 1.00 80.44 285 ARG A O 1
ATOM 2204 N N . THR A 1 286 ? 32.935 9.823 -5.089 1.00 88.94 286 THR A N 1
ATOM 2205 C CA . THR A 1 286 ? 33.300 8.883 -4.023 1.00 88.94 286 THR A CA 1
ATOM 2206 C C . THR A 1 286 ? 34.805 8.904 -3.796 1.00 88.94 286 THR A C 1
ATOM 2208 O O . THR A 1 286 ? 35.577 8.770 -4.747 1.00 88.94 286 THR A O 1
ATOM 2211 N N . SER A 1 287 ? 35.235 9.032 -2.538 1.00 92.06 287 SER A N 1
ATOM 2212 C CA . SER A 1 287 ? 36.660 9.128 -2.213 1.00 92.06 287 SER A CA 1
ATOM 2213 C C . SER A 1 287 ? 37.440 7.868 -2.636 1.00 92.06 287 SER A C 1
ATOM 2215 O O . SER A 1 287 ? 36.894 6.758 -2.593 1.00 92.06 287 SER A O 1
ATOM 2217 N N . PRO A 1 288 ? 38.737 7.990 -2.990 1.00 94.00 288 PRO A N 1
ATOM 2218 C CA . PRO A 1 288 ? 39.559 6.843 -3.387 1.00 94.00 288 PRO A CA 1
ATOM 2219 C C . PRO A 1 288 ? 39.616 5.735 -2.331 1.00 94.00 288 PRO A C 1
ATOM 2221 O O . PRO A 1 288 ? 39.692 4.553 -2.666 1.00 94.00 288 PRO A O 1
ATOM 2224 N N . ARG A 1 289 ? 39.548 6.110 -1.049 1.00 95.12 289 ARG A N 1
ATOM 2225 C CA . ARG A 1 289 ? 39.549 5.163 0.066 1.00 95.12 289 ARG A CA 1
ATOM 2226 C C . ARG A 1 289 ? 38.257 4.350 0.122 1.00 95.12 289 ARG A C 1
ATOM 2228 O O . ARG A 1 289 ? 38.323 3.131 0.232 1.00 95.12 289 ARG A O 1
ATOM 2235 N N . VAL A 1 290 ? 37.103 5.000 -0.034 1.00 96.31 290 VAL A N 1
ATOM 2236 C CA . VAL A 1 290 ? 35.803 4.311 -0.086 1.00 96.31 290 VAL A CA 1
ATOM 2237 C C . VAL A 1 290 ? 35.749 3.366 -1.285 1.00 96.31 290 VAL A C 1
ATOM 2239 O O . VAL A 1 290 ? 35.355 2.212 -1.140 1.00 96.31 290 VAL A O 1
ATOM 2242 N N . GLN A 1 291 ? 36.238 3.805 -2.450 1.00 95.62 291 GLN A N 1
ATOM 2243 C CA . GLN A 1 291 ? 36.327 2.939 -3.629 1.00 95.62 291 GLN A CA 1
ATOM 2244 C C . GLN A 1 291 ? 37.229 1.722 -3.407 1.00 95.62 291 GLN A C 1
ATOM 2246 O O . GLN A 1 291 ? 36.921 0.638 -3.897 1.00 95.62 291 GLN A O 1
ATOM 2251 N N . LYS A 1 292 ? 38.341 1.878 -2.678 1.00 96.62 292 LYS A N 1
ATOM 2252 C CA . LYS A 1 292 ? 39.237 0.763 -2.353 1.00 96.62 292 LYS A CA 1
ATOM 2253 C C . LYS A 1 292 ? 38.512 -0.307 -1.532 1.00 96.62 292 LYS A C 1
ATOM 2255 O O . LYS A 1 292 ? 38.559 -1.468 -1.919 1.00 96.62 292 LYS A O 1
ATOM 2260 N N . VAL A 1 293 ? 37.832 0.077 -0.449 1.00 97.44 293 VAL A N 1
ATOM 2261 C CA . VAL A 1 293 ? 37.103 -0.877 0.410 1.00 97.44 293 VAL A CA 1
ATOM 2262 C C . VAL A 1 293 ? 35.939 -1.523 -0.344 1.00 97.44 293 VAL A C 1
ATOM 2264 O O . VAL A 1 293 ? 35.739 -2.729 -0.253 1.00 97.44 293 VAL A O 1
ATOM 2267 N N . PHE A 1 294 ? 35.228 -0.756 -1.173 1.00 97.12 294 PHE A N 1
ATOM 2268 C CA . PHE A 1 294 ? 34.166 -1.301 -2.017 1.00 97.12 294 PHE A CA 1
ATOM 2269 C C . PHE A 1 294 ? 34.673 -2.353 -3.020 1.00 97.12 294 PHE A C 1
ATOM 2271 O O . PHE A 1 294 ? 34.042 -3.394 -3.193 1.00 97.12 294 PHE A O 1
ATOM 2278 N N . ARG A 1 295 ? 35.835 -2.126 -3.654 1.00 95.56 295 ARG A N 1
ATOM 2279 C CA . ARG A 1 295 ? 36.454 -3.132 -4.536 1.00 95.56 295 ARG A CA 1
ATOM 2280 C C . ARG A 1 295 ? 36.805 -4.415 -3.787 1.00 95.56 295 ARG A C 1
ATOM 2282 O O . ARG A 1 295 ? 36.520 -5.487 -4.306 1.00 95.56 295 ARG A O 1
ATOM 2289 N N . LEU A 1 296 ? 37.343 -4.299 -2.571 1.00 96.12 296 LEU A N 1
ATOM 2290 C CA . LEU A 1 296 ? 37.638 -5.459 -1.723 1.00 96.12 296 LEU A CA 1
ATOM 2291 C C . LEU A 1 296 ? 36.369 -6.263 -1.403 1.00 96.12 296 LEU A C 1
ATOM 2293 O O . LEU A 1 296 ? 36.379 -7.482 -1.542 1.00 96.12 296 LEU A O 1
ATOM 2297 N N . ALA A 1 297 ? 35.257 -5.595 -1.064 1.00 96.31 297 ALA A N 1
ATOM 2298 C CA . ALA A 1 297 ? 33.969 -6.266 -0.848 1.00 96.31 297 ALA A CA 1
ATOM 2299 C C . ALA A 1 297 ? 33.525 -7.055 -2.092 1.00 96.31 297 ALA A C 1
ATOM 2301 O O . ALA A 1 297 ? 33.053 -8.189 -1.999 1.00 96.31 297 ALA A O 1
ATOM 2302 N N . ARG A 1 298 ? 33.712 -6.470 -3.280 1.00 94.19 298 ARG A N 1
ATOM 2303 C CA . ARG A 1 298 ? 33.353 -7.106 -4.550 1.00 94.19 298 ARG A CA 1
ATOM 2304 C C . ARG A 1 298 ? 34.205 -8.339 -4.843 1.00 94.19 298 ARG A C 1
ATOM 2306 O O . ARG A 1 298 ? 33.648 -9.375 -5.193 1.00 94.19 298 ARG A O 1
ATOM 2313 N N . GLU A 1 299 ? 35.521 -8.231 -4.666 1.00 94.38 299 GLU A N 1
ATOM 2314 C CA . GLU A 1 299 ? 36.470 -9.341 -4.823 1.00 94.38 299 GLU A CA 1
ATOM 2315 C C . GLU A 1 299 ? 36.143 -10.491 -3.859 1.00 94.38 299 GLU A C 1
ATOM 2317 O O . GLU A 1 299 ? 36.019 -11.642 -4.280 1.00 94.38 299 GLU A O 1
ATOM 2322 N N . GLN A 1 300 ? 35.901 -10.182 -2.584 1.00 93.25 300 GLN A N 1
ATOM 2323 C CA . GLN A 1 300 ? 35.554 -11.184 -1.578 1.00 93.25 300 GLN A CA 1
ATOM 2324 C C . GLN A 1 300 ? 34.265 -11.930 -1.923 1.00 93.25 300 GLN A C 1
ATOM 2326 O O . GLN A 1 300 ? 34.214 -13.156 -1.825 1.00 93.25 300 GLN A O 1
ATOM 2331 N N . ARG A 1 301 ? 33.230 -11.218 -2.378 1.00 89.56 301 ARG A N 1
ATOM 2332 C CA . ARG A 1 301 ? 31.984 -11.861 -2.798 1.00 89.56 301 ARG A CA 1
ATOM 2333 C C . ARG A 1 301 ? 32.192 -12.787 -3.997 1.00 89.56 301 ARG A C 1
ATOM 2335 O O . ARG A 1 301 ? 31.609 -13.868 -4.036 1.00 89.56 301 ARG A O 1
ATOM 2342 N N . THR A 1 302 ? 32.994 -12.373 -4.980 1.00 88.25 302 THR A N 1
ATOM 2343 C CA . THR A 1 302 ? 33.296 -13.229 -6.137 1.00 88.25 302 THR A CA 1
ATOM 2344 C C . THR A 1 302 ? 34.037 -14.500 -5.734 1.00 88.25 302 THR A C 1
ATOM 2346 O O . THR A 1 302 ? 33.697 -15.564 -6.244 1.00 88.25 302 THR A O 1
ATOM 2349 N N . THR A 1 303 ? 34.973 -14.410 -4.786 1.00 87.12 303 THR A N 1
ATOM 2350 C CA . THR A 1 303 ? 35.698 -15.571 -4.252 1.00 87.12 303 THR A CA 1
ATOM 2351 C C . THR A 1 303 ? 34.773 -16.502 -3.470 1.00 87.12 303 THR A C 1
ATOM 2353 O O . THR A 1 303 ? 34.718 -17.684 -3.787 1.00 87.12 303 THR A O 1
ATOM 2356 N N . SER A 1 304 ? 33.965 -15.971 -2.543 1.00 80.81 304 SER A N 1
ATOM 2357 C CA . SER A 1 304 ? 32.993 -16.762 -1.765 1.00 80.81 304 SER A CA 1
ATOM 2358 C C . SER A 1 304 ? 32.037 -17.537 -2.672 1.00 80.81 304 SER A C 1
ATOM 2360 O O . SER A 1 304 ? 31.799 -18.719 -2.467 1.00 80.81 304 SER A O 1
ATOM 2362 N N . ARG A 1 305 ? 31.537 -16.900 -3.738 1.00 78.94 305 ARG A N 1
ATOM 2363 C CA . ARG A 1 305 ? 30.625 -17.553 -4.684 1.00 78.94 305 ARG A CA 1
ATOM 2364 C C . ARG A 1 305 ? 31.297 -18.662 -5.500 1.00 78.94 305 ARG A C 1
ATOM 2366 O O . ARG A 1 305 ? 30.626 -19.614 -5.888 1.00 78.94 305 ARG A O 1
ATOM 2373 N N . ALA A 1 306 ? 32.587 -18.524 -5.802 1.00 75.12 306 ALA A N 1
ATOM 2374 C CA . ALA A 1 306 ? 33.351 -19.561 -6.490 1.00 75.12 306 ALA A CA 1
ATOM 2375 C C . ALA A 1 306 ? 33.607 -20.772 -5.574 1.00 75.12 306 ALA A C 1
ATOM 2377 O O . ALA A 1 306 ? 33.530 -21.906 -6.035 1.00 75.12 306 ALA A O 1
ATOM 2378 N N . GLU A 1 307 ? 33.847 -20.535 -4.282 1.00 74.81 307 GLU A N 1
ATOM 2379 C CA . GLU A 1 307 ? 34.017 -21.584 -3.268 1.00 74.81 307 GLU A CA 1
ATOM 2380 C C . GLU A 1 307 ? 32.709 -22.338 -2.979 1.00 74.81 307 GLU A C 1
ATOM 2382 O O . GLU A 1 307 ? 32.723 -23.564 -2.872 1.00 74.81 307 GLU A O 1
ATOM 2387 N N . ASP A 1 308 ? 31.574 -21.635 -2.928 1.00 71.50 308 ASP A N 1
ATOM 2388 C CA . ASP A 1 308 ? 30.253 -22.251 -2.744 1.00 71.50 308 ASP A CA 1
ATOM 2389 C C . ASP A 1 308 ? 29.870 -23.162 -3.924 1.00 71.50 308 ASP A C 1
ATOM 2391 O O . ASP A 1 308 ? 29.313 -24.240 -3.722 1.00 71.50 308 ASP A O 1
ATOM 2395 N N . ALA A 1 309 ? 30.206 -22.763 -5.157 1.00 68.00 309 ALA A N 1
ATOM 2396 C CA . ALA A 1 309 ? 29.952 -23.564 -6.356 1.00 68.00 309 ALA A CA 1
ATOM 2397 C C . ALA A 1 309 ? 30.803 -24.849 -6.400 1.00 68.00 309 ALA A C 1
ATOM 2399 O O . ALA A 1 309 ? 30.308 -25.904 -6.782 1.00 68.00 309 ALA A O 1
ATOM 2400 N N . ASP A 1 310 ? 32.062 -24.775 -5.963 1.00 63.00 310 ASP A N 1
ATOM 2401 C CA . ASP A 1 310 ? 32.994 -25.913 -5.926 1.00 63.00 310 ASP A CA 1
ATOM 2402 C C . ASP A 1 310 ? 32.732 -26.865 -4.734 1.00 63.00 310 ASP A C 1
ATOM 2404 O O . ASP A 1 310 ? 33.155 -28.024 -4.721 1.00 63.00 310 ASP A O 1
ATOM 2408 N N . GLY A 1 311 ? 32.026 -26.383 -3.705 1.00 60.16 311 GLY A N 1
ATOM 2409 C CA . GLY A 1 311 ? 31.578 -27.173 -2.557 1.00 60.16 311 GLY A CA 1
ATOM 2410 C C . GLY A 1 311 ? 30.290 -27.967 -2.798 1.00 60.16 311 GLY A C 1
ATOM 2411 O O . GLY A 1 311 ? 30.110 -29.010 -2.165 1.00 60.16 311 GLY A O 1
ATOM 2412 N N . ASP A 1 312 ? 29.416 -27.501 -3.694 1.00 55.66 312 ASP A N 1
ATOM 2413 C CA . ASP A 1 312 ? 28.174 -28.196 -4.067 1.00 55.66 312 ASP A CA 1
ATOM 2414 C C . ASP A 1 312 ? 28.463 -29.373 -5.020 1.00 55.66 312 ASP A C 1
ATOM 2416 O O . ASP A 1 312 ? 27.958 -30.475 -4.809 1.00 55.66 312 ASP A O 1
ATOM 2420 N N . ASP A 1 313 ? 29.398 -29.196 -5.965 1.00 54.47 313 ASP A N 1
ATOM 2421 C CA . ASP A 1 313 ? 29.884 -30.275 -6.846 1.00 54.47 313 ASP A CA 1
ATOM 2422 C C . ASP A 1 313 ? 30.543 -31.418 -6.051 1.00 54.47 313 ASP A C 1
ATOM 2424 O O . ASP A 1 313 ? 30.345 -32.590 -6.351 1.00 54.47 313 ASP A O 1
ATOM 2428 N N . ARG A 1 314 ? 31.259 -31.111 -4.960 1.00 56.03 314 ARG A N 1
ATOM 2429 C CA . ARG A 1 314 ? 31.906 -32.125 -4.103 1.00 56.03 314 ARG A CA 1
ATOM 2430 C C . ARG A 1 314 ? 30.969 -32.853 -3.132 1.00 56.03 314 ARG A C 1
ATOM 2432 O O . ARG A 1 314 ? 31.412 -33.775 -2.451 1.00 56.03 314 ARG A O 1
ATOM 2439 N N . ARG A 1 315 ? 29.709 -32.425 -3.006 1.00 54.16 315 ARG A N 1
ATOM 2440 C CA . ARG A 1 315 ? 28.674 -33.093 -2.188 1.00 54.16 315 ARG A CA 1
ATOM 2441 C C . ARG A 1 315 ? 27.693 -33.914 -3.028 1.00 54.16 315 ARG A C 1
ATOM 2443 O O . ARG A 1 315 ? 26.869 -34.622 -2.450 1.00 54.16 315 ARG A O 1
ATOM 2450 N N . ALA A 1 316 ? 27.761 -33.785 -4.352 1.00 55.06 316 ALA A N 1
ATOM 2451 C CA . ALA A 1 316 ? 26.942 -34.522 -5.307 1.00 55.06 316 ALA A CA 1
ATOM 2452 C C . ALA A 1 316 ? 27.583 -35.847 -5.778 1.00 55.06 316 ALA A C 1
ATOM 2454 O O . ALA A 1 316 ? 26.889 -36.644 -6.412 1.00 55.06 316 ALA A O 1
ATOM 2455 N N . ASP A 1 317 ? 28.851 -36.085 -5.422 1.00 46.50 317 ASP A N 1
ATOM 2456 C CA . ASP A 1 317 ? 29.602 -37.340 -5.606 1.00 46.50 317 ASP A CA 1
ATOM 2457 C C . ASP A 1 317 ? 29.603 -38.210 -4.332 1.00 46.50 317 ASP A C 1
ATOM 2459 O O . ASP A 1 317 ? 29.521 -39.456 -4.462 1.00 46.50 317 ASP A O 1
#

Radius of gyration: 26.02 Å; Cα contacts (8 Å, |Δi|>4): 430; chains: 1; bounding box: 73×69×54 Å

Nearest PDB structures (foldseek):
  5jhe-assembly1_A-2  TM=6.988E-01  e=5.080E-02  Saccharomyces cerevisiae S288C
  6hft-assembly1_A  TM=5.903E-01  e=1.365E-01  Saccharomyces cerevisiae
  6yxy-assembly1_BF  TM=5.819E-01  e=6.176E-01  Trypanosoma brucei brucei
  7aoi-assembly1_BF  TM=5.783E-01  e=9.865E-01  Trypanosoma brucei
  3ro2-assembly1_A  TM=4.540E-01  e=1.095E+00  Mus musculus

Secondary structure (DSSP, 8-state):
-----------------------EEEEPPTT--HHHHHHHHHS-GGGHHHHHHHTT--SSS----TT-EEEE---EEEEPPTT--HHHHHHHHHS-GGGHHHHHHHTT--SSSPPTT-EEEE--EEEEEP-SS--HHHHHHHHTTT-TTHHHHHHHH-TT--SS--TT-EEEEE-TT-PPPHHHHHHHHHTT-----SSHHHHHHHHHHHHHHHHHHHHHTT-HHHHHHHHHHHHHTS---HHHHHHHHHHHHHHHHHTT-HHHHHHHHHHHHHH-TT----TTTS-HHHHHHHHHHHHHHHHHHHHHHHHHHTT--

Sequence (317 aa):
MTRVWLLLALLVSLFRTAPAEAQHIHVVEPGETLASIAQLYFGDPKKERALRLENQIGGDEVRIVPGMRLQIPFVTFHKAAPGDTWASLAAKFYGDERRDAGLRFVNRGRGDAPDEGAELIVPPALLYVAQGNESLGKLVRMHLGNQKGGAYLLRLFNPTLGKRIDRGTPIFIPRVDLRLSAEGRARIASSGSAVVTEGDARDRQAQVTLELPTLVQHVREGRYIEALVLGNRLLGVGELTGNQALTIHRSLGTAYVALDRDDLALESFLAALELQPDLELDSLRTSPRVQKVFRLAREQRTTSRAEDADGDDRRAD

Mean predicted aligned error: 14.31 Å

Foldseek 3Di:
DDDDDDDPPPPPPPPPPQPPDLWDKDFDAPPDWLLNVCCQWQVGSVCSVVQCQVQVPDDPPDTDDGRDITGQFAWAKDFAAPPAFLLNVCCSQVVGSQLSQLQCVLQVHDDGHRFHRDIGIQFDKRWDFAQAPDDQVNVCCVQVNPDDCSSVSQCSNVVVDDPGRGGRDTGIHRRSSRHTDPSSQVVSVVVVSPGPHDPDLVVLQVVLVVCLVVLVVCLLVLVLVVNQVSLVVNVVSDRYGLVSLLSSLLSNLSSCLSVVNLVSSLVSLLSNCVSPVPDDDDPVRGDPSSVVSNVVSNVVVVVVVVVVVVVVVVVVD

Solvent-accessible surface area (backbone atoms only — not comparable to full-atom values): 17962 Å² total; per-residue (Å²): 141,83,91,80,80,88,79,82,80,76,79,74,74,76,75,74,72,63,78,77,68,90,69,46,71,47,64,38,51,87,90,60,46,58,39,56,52,19,29,46,34,45,65,36,40,81,45,22,62,56,47,32,60,75,58,67,56,63,74,98,78,66,72,80,52,62,71,42,74,39,60,49,79,43,50,42,76,45,68,33,49,89,88,50,27,33,38,59,50,20,30,68,76,68,73,37,40,73,25,14,64,23,51,30,58,77,56,70,52,58,86,75,35,62,47,48,61,26,72,35,67,45,46,37,66,50,81,41,65,37,84,50,84,65,45,57,70,55,50,23,53,73,62,46,47,90,48,84,62,36,52,57,46,42,42,31,43,30,73,85,63,61,99,65,60,52,57,67,42,78,41,49,41,68,28,73,71,36,46,67,22,75,63,25,47,53,56,45,53,73,68,69,52,90,60,85,68,92,49,67,62,58,51,48,39,51,51,47,63,68,48,47,64,54,37,53,46,25,47,75,72,66,37,30,68,60,18,45,55,49,33,54,51,59,66,70,70,59,73,65,30,44,62,55,47,32,52,39,23,50,46,36,18,49,28,26,42,77,67,75,32,56,68,63,13,29,53,25,36,37,56,23,33,72,69,34,80,85,71,80,78,60,76,91,83,45,55,73,66,48,53,50,46,46,51,51,28,52,52,51,52,56,49,52,55,52,53,54,56,60,53,52,63,68,70,76,113